Protein AF-0000000078824770 (afdb_homodimer)

Nearest PDB structures (foldseek):
  1ylm-assembly1_B  TM=9.081E-01  e=4.439E-07  Bacillus subtilis subsp. subtilis str. 168
  7bxo-assembly1_F  TM=9.122E-01  e=6.008E-07  Shewanella oneidensis MR-1
  7bxo-assembly1_C  TM=9.258E-01  e=2.347E-06  Shewanella oneidensis MR-1
  7ae8-assembly2_D  TM=9.084E-01  e=8.286E-06  Aphanizomenon flos-aquae 2012/KM1/D3
  7ae2-assembly1_A-2  TM=9.159E-01  e=1.241E-05  Aphanizomenon flos-aquae 2012/KM1/D3

Foldseek 3Di:
DLPLVVLVVLLVVLVVLLVVLLVLLVDDPVRCVPDCVSLVSLLVSLLSNLVSLQVSLQSVCVVVVWDHAPDSLSSLVRCVVVVLDPPVLSVLSSVSRVVSCCSVPVVVPDDSVVSSVCSVPVSVSSVVSSVSSNVVD/DLPLVVLVVLLVVLVVLLVVLLVLLVDDPVRCVPDCVSLVSLLVSLLSNLVSLQVSLQSVCVVVVWDHAPDSLSSLVRCVVVVLDPPVLSVLSSVSRVVSCCSVPVVVPDDSVVSSVCSVPVSVSSVVSSVSSNVVD

InterPro domains:
  IPR008201 Ribonuclease HepT-like [PF01934] (15-131)
  IPR037038 tRNA nuclease HepT-like superfamily [G3DSA:1.20.120.580] (1-137)
  IPR052379 Type VII TA system RNase [PTHR33397] (1-135)

Radius of gyration: 19.93 Å; Cα contacts (8 Å, |Δi|>4): 293; chains: 2; bounding box: 42×58×42 Å

Structure (mmCIF, N/CA/C/O backbone):
data_AF-0000000078824770-model_v1
#
loop_
_entity.id
_entity.type
_entity.pdbx_description
1 polymer 'DUF86 domain-containing protein'
#
loop_
_atom_site.group_PDB
_atom_site.id
_atom_site.type_symbol
_atom_site.label_atom_id
_atom_site.label_alt_id
_atom_site.label_comp_id
_atom_site.label_asym_id
_atom_site.label_entity_id
_atom_site.label_seq_id
_atom_site.pdbx_PDB_ins_code
_atom_site.Cartn_x
_atom_site.Cartn_y
_atom_site.Cartn_z
_atom_site.occupancy
_atom_site.B_iso_or_equiv
_atom_site.auth_seq_id
_atom_site.auth_comp_id
_atom_site.auth_asym_id
_atom_site.auth_atom_id
_atom_site.pdbx_PDB_model_num
ATOM 1 N N . MET A 1 1 ? 8.727 30.078 -3.117 1 52.06 1 MET A N 1
ATOM 2 C CA . MET A 1 1 ? 7.305 30.25 -2.848 1 52.06 1 MET A CA 1
ATOM 3 C C . MET A 1 1 ? 6.602 28.906 -2.773 1 52.06 1 MET A C 1
ATOM 5 O O . MET A 1 1 ? 6.809 28.047 -3.633 1 52.06 1 MET A O 1
ATOM 9 N N . VAL A 1 2 ? 6.191 28.531 -1.508 1 63.19 2 VAL A N 1
ATOM 10 C CA . VAL A 1 2 ? 5.477 27.266 -1.356 1 63.19 2 VAL A CA 1
ATOM 11 C C . VAL A 1 2 ? 4.332 27.188 -2.365 1 63.19 2 VAL A C 1
ATOM 13 O O . VAL A 1 2 ? 3.49 28.094 -2.422 1 63.19 2 VAL A O 1
ATOM 16 N N . LYS A 1 3 ? 4.52 26.312 -3.447 1 74.38 3 LYS A N 1
ATOM 17 C CA . LYS A 1 3 ? 3.4 26.125 -4.371 1 74.38 3 LYS A CA 1
ATOM 18 C C . LYS A 1 3 ? 2.141 25.688 -3.627 1 74.38 3 LYS A C 1
ATOM 20 O O . LYS A 1 3 ? 1.86 24.484 -3.518 1 74.38 3 LYS A O 1
ATOM 25 N N . ARG A 1 4 ? 1.466 26.703 -3.049 1 83.31 4 ARG A N 1
ATOM 26 C CA . ARG A 1 4 ? 0.301 26.562 -2.182 1 83.31 4 ARG A CA 1
ATOM 27 C C . ARG A 1 4 ? -0.762 25.688 -2.824 1 83.31 4 ARG A C 1
ATOM 29 O O . ARG A 1 4 ? -1.411 24.891 -2.141 1 83.31 4 ARG A O 1
ATOM 36 N N . GLU A 1 5 ? -0.697 25.75 -4.121 1 86.56 5 GLU A N 1
ATOM 37 C CA . GLU A 1 5 ? -1.73 25 -4.832 1 86.56 5 GLU A CA 1
ATOM 38 C C . GLU A 1 5 ? -1.497 23.5 -4.727 1 86.56 5 GLU A C 1
ATOM 40 O O . GLU A 1 5 ? -2.449 22.719 -4.59 1 86.56 5 GLU A O 1
ATOM 45 N N . ILE A 1 6 ? -0.251 23.141 -4.738 1 86.06 6 ILE A N 1
ATOM 46 C CA . ILE A 1 6 ? 0.088 21.719 -4.652 1 86.06 6 ILE A CA 1
ATOM 47 C C . ILE A 1 6 ? -0.225 21.203 -3.252 1 86.06 6 ILE A C 1
ATOM 49 O O . ILE A 1 6 ? -0.832 20.141 -3.1 1 86.06 6 ILE A O 1
ATOM 53 N N . VAL A 1 7 ? 0.102 21.969 -2.281 1 91 7 VAL A N 1
ATOM 54 C CA . VAL A 1 7 ? -0.126 21.56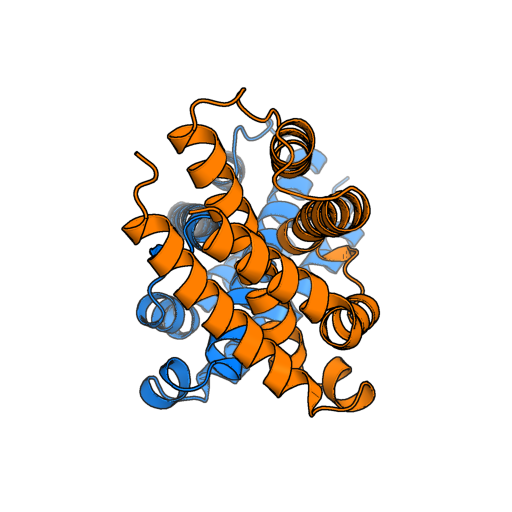2 -0.897 1 91 7 VAL A CA 1
ATOM 55 C C . VAL A 1 7 ? -1.626 21.469 -0.625 1 91 7 VAL A C 1
ATOM 57 O O . VAL A 1 7 ? -2.096 20.516 -0.015 1 91 7 VAL A O 1
ATOM 60 N N . ILE A 1 8 ? -2.342 22.391 -1.171 1 91.12 8 ILE A N 1
ATOM 61 C CA . ILE A 1 8 ? -3.781 22.438 -0.939 1 91.12 8 ILE A CA 1
ATOM 62 C C . ILE A 1 8 ? -4.449 21.25 -1.622 1 91.12 8 ILE A C 1
ATOM 64 O O . ILE A 1 8 ? -5.355 20.625 -1.058 1 91.12 8 ILE A O 1
ATOM 68 N N . SER A 1 9 ? -3.986 20.969 -2.773 1 92.44 9 SER A N 1
ATOM 69 C CA . SER A 1 9 ? -4.543 19.812 -3.482 1 92.44 9 SER A CA 1
ATOM 70 C C . SER A 1 9 ? -4.305 18.5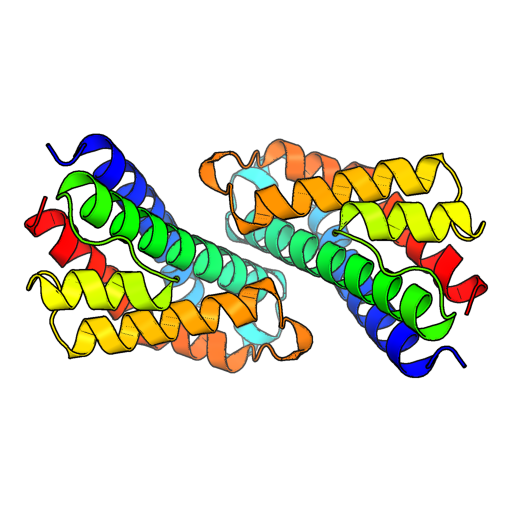31 -2.709 1 92.44 9 SER A C 1
ATOM 72 O O . SER A 1 9 ? -5.203 17.688 -2.6 1 92.44 9 SER A O 1
ATOM 74 N N . ARG A 1 10 ? -3.135 18.422 -2.158 1 93.81 10 ARG A N 1
ATOM 75 C CA . ARG A 1 10 ? -2.809 17.219 -1.382 1 93.81 10 ARG A CA 1
ATOM 76 C C . ARG A 1 10 ? -3.602 17.188 -0.08 1 93.81 10 ARG A C 1
ATOM 78 O O . ARG A 1 10 ? -4.039 16.125 0.354 1 93.81 10 ARG A O 1
ATOM 85 N N . VAL A 1 11 ? -3.781 18.328 0.451 1 95.12 11 VAL A N 1
ATOM 86 C CA . VAL A 1 11 ? -4.555 18.422 1.685 1 95.12 11 VAL A CA 1
ATOM 87 C C . VAL A 1 11 ? -6.004 18.016 1.419 1 95.12 11 VAL A C 1
ATOM 89 O O . VAL A 1 11 ? -6.617 17.312 2.225 1 95.12 11 VAL A O 1
ATOM 92 N N . ASN A 1 12 ? -6.504 18.469 0.322 1 94.81 12 ASN A N 1
ATOM 93 C CA . ASN A 1 12 ? -7.867 18.094 -0.033 1 94.81 12 ASN A CA 1
ATOM 94 C C . ASN A 1 12 ? -8.008 16.578 -0.213 1 94.81 12 ASN A C 1
ATOM 96 O O . ASN A 1 12 ? -8.977 15.977 0.254 1 94.81 12 ASN A O 1
ATOM 100 N N . GLN A 1 13 ? -7.039 16.016 -0.864 1 95 13 GLN A N 1
ATOM 101 C CA . GLN A 1 13 ? -7.035 14.57 -1.038 1 95 13 GLN A CA 1
ATOM 102 C C . GLN A 1 13 ? -6.93 13.859 0.306 1 95 13 GLN A C 1
ATOM 104 O O . GLN A 1 13 ? -7.648 12.891 0.559 1 95 13 GLN A O 1
ATOM 109 N N . LEU A 1 14 ? -6.07 14.344 1.126 1 96.56 14 LEU A N 1
ATOM 110 C CA . LEU A 1 14 ? -5.895 13.781 2.461 1 96.56 14 LEU A CA 1
ATOM 111 C C . LEU A 1 14 ? -7.195 13.836 3.25 1 96.56 14 LEU A C 1
ATOM 113 O O . LEU A 1 14 ? -7.578 12.859 3.896 1 96.56 14 LEU A O 1
ATOM 117 N N . ASN A 1 15 ? -7.879 14.945 3.141 1 96.44 15 ASN A N 1
ATOM 118 C CA . ASN A 1 15 ? -9.141 15.102 3.852 1 96.44 15 ASN A CA 1
ATOM 119 C C . ASN A 1 15 ? -10.188 14.102 3.361 1 96.44 15 ASN A C 1
ATOM 121 O O . ASN A 1 15 ? -10.984 13.594 4.148 1 96.44 15 ASN A O 1
ATOM 125 N N . GLU A 1 16 ? -10.141 13.859 2.135 1 95.88 16 GLU A N 1
ATOM 126 C CA . GLU A 1 16 ? -11.047 12.852 1.594 1 95.88 16 GLU A CA 1
ATOM 127 C C . GLU A 1 16 ? -10.758 11.477 2.188 1 95.88 16 GLU A C 1
ATOM 129 O O . GLU A 1 16 ? -11.68 10.766 2.588 1 95.88 16 GLU A O 1
ATOM 134 N N . TYR A 1 17 ? -9.523 11.125 2.26 1 96.94 17 TYR A N 1
ATOM 135 C CA . TYR A 1 17 ? -9.141 9.836 2.82 1 96.94 17 TYR A CA 1
ATOM 136 C C . TYR A 1 17 ? -9.523 9.742 4.293 1 96.94 17 TYR A C 1
ATOM 138 O O . TYR A 1 17 ? -10.062 8.727 4.738 1 96.94 17 TYR A O 1
ATOM 146 N N . VAL A 1 18 ? -9.25 10.789 4.98 1 97.56 18 VAL A N 1
ATOM 147 C CA . VAL A 1 18 ? -9.555 10.812 6.41 1 97.56 18 VAL A CA 1
ATOM 148 C C . VAL A 1 18 ? -11.062 10.711 6.625 1 97.56 18 VAL A C 1
ATOM 150 O O . VAL A 1 18 ? -11.516 10.039 7.551 1 97.56 18 VAL A O 1
ATOM 153 N N . ASN A 1 19 ? -11.812 11.375 5.777 1 97.25 19 ASN A N 1
ATOM 154 C CA . ASN A 1 19 ? -13.266 11.297 5.887 1 97.25 19 ASN A CA 1
ATOM 155 C C . ASN A 1 19 ? -13.773 9.875 5.66 1 97.25 19 ASN A C 1
ATOM 157 O O . ASN A 1 19 ? -14.688 9.422 6.348 1 97.25 19 ASN A O 1
ATOM 161 N N . ILE A 1 20 ? -13.195 9.227 4.734 1 97.44 20 ILE A N 1
ATOM 162 C CA . ILE A 1 20 ? -13.555 7.828 4.496 1 97.44 20 ILE A CA 1
ATOM 163 C C . ILE A 1 20 ? -13.219 6.992 5.73 1 97.44 20 ILE A C 1
ATOM 165 O O . ILE A 1 20 ? -14.031 6.18 6.172 1 97.44 20 ILE A O 1
ATOM 169 N N . LEU A 1 21 ? -12.07 7.211 6.305 1 98.06 21 LEU A N 1
ATOM 170 C CA . LEU A 1 21 ? -11.656 6.477 7.492 1 98.06 21 LEU A CA 1
ATOM 171 C C . LEU A 1 21 ? -12.602 6.742 8.656 1 98.06 21 LEU A C 1
ATOM 173 O O . LEU A 1 21 ? -12.906 5.84 9.438 1 98.06 21 LEU A O 1
ATOM 177 N N . LYS A 1 22 ? -13.055 7.961 8.734 1 97.25 22 LYS A N 1
ATOM 178 C CA . LYS A 1 22 ? -14.008 8.312 9.781 1 97.25 22 LYS A CA 1
ATOM 179 C C . LYS A 1 22 ? -15.312 7.539 9.625 1 97.25 22 LYS A C 1
ATOM 181 O O . LYS A 1 22 ? -15.938 7.16 10.609 1 97.25 22 LYS A O 1
ATOM 186 N N . THR A 1 23 ? -15.688 7.316 8.398 1 96.19 23 THR A N 1
ATOM 187 C CA . THR A 1 23 ? -16.906 6.559 8.164 1 96.19 23 THR A CA 1
ATOM 188 C C . THR A 1 23 ? -16.734 5.105 8.594 1 96.19 23 THR A C 1
ATOM 190 O O . THR A 1 23 ? -17.703 4.453 8.992 1 96.19 23 THR A O 1
ATOM 193 N N . ILE A 1 24 ? -15.547 4.645 8.57 1 96.06 24 ILE A N 1
ATOM 194 C CA . ILE A 1 24 ? -15.266 3.266 8.945 1 96.06 24 ILE A CA 1
ATOM 195 C C . ILE A 1 24 ? -15.383 3.107 10.461 1 96.06 24 ILE A C 1
ATOM 197 O O . ILE A 1 24 ? -15.641 2.008 10.953 1 96.06 24 ILE A O 1
ATOM 201 N N . LYS A 1 25 ? -15.297 4.199 11.148 1 94.38 25 LYS A N 1
ATOM 202 C CA . LYS A 1 25 ? -15.406 4.191 12.609 1 94.38 25 LYS A CA 1
ATOM 203 C C . LYS A 1 25 ? -16.797 3.729 13.047 1 94.38 25 LYS A C 1
ATOM 205 O O . LYS A 1 25 ? -16.984 3.361 14.211 1 94.38 25 LYS A O 1
ATOM 210 N N . LYS A 1 26 ? -17.75 3.842 12.188 1 95.31 26 LYS A N 1
ATOM 211 C CA . LYS A 1 26 ? -19.109 3.463 12.523 1 95.31 26 LYS A CA 1
ATOM 212 C C . LYS A 1 26 ? -19.219 1.961 12.766 1 95.31 26 LYS A C 1
ATOM 214 O O . LYS A 1 26 ? -20.188 1.497 13.375 1 95.31 26 LYS A O 1
ATOM 219 N N . TYR A 1 27 ? -18.297 1.221 12.242 1 96.62 27 TYR A N 1
ATOM 220 C CA . TYR A 1 27 ? -18.312 -0.226 12.438 1 96.62 27 TYR A CA 1
ATOM 221 C C . TYR A 1 27 ? -17.656 -0.616 13.75 1 96.62 27 TYR A C 1
ATOM 223 O O . TYR A 1 27 ? -16.609 -0.064 14.109 1 96.62 27 TYR A O 1
ATOM 231 N N . ASP A 1 28 ? -18.266 -1.541 14.438 1 96.56 28 ASP A N 1
ATOM 232 C CA . ASP A 1 28 ? -17.641 -2.025 15.656 1 96.56 28 ASP A CA 1
ATOM 233 C C . ASP A 1 28 ? -16.453 -2.939 15.344 1 96.56 28 ASP A C 1
ATOM 235 O O . ASP A 1 28 ? -16.281 -3.35 14.195 1 96.56 28 ASP A O 1
ATOM 239 N N . LYS A 1 29 ? -15.672 -3.154 16.375 1 96 29 LYS A N 1
ATOM 240 C CA . LYS A 1 29 ? -14.414 -3.883 16.203 1 96 29 LYS A CA 1
ATOM 241 C C . LYS A 1 29 ? -14.656 -5.258 15.594 1 96 29 LYS A C 1
ATOM 243 O O . LYS A 1 29 ? -13.922 -5.691 14.703 1 96 29 LYS A O 1
ATOM 248 N N . GLU A 1 30 ? -15.641 -5.934 16.016 1 97 30 GLU A N 1
ATOM 249 C CA . GLU A 1 30 ? -15.938 -7.277 15.523 1 97 30 GLU A CA 1
ATOM 250 C C . GLU A 1 30 ? -16.281 -7.258 14.039 1 97 30 GLU A C 1
ATOM 252 O O . GLU A 1 30 ? -15.758 -8.062 13.266 1 97 30 GLU A O 1
ATOM 257 N N . THR A 1 31 ? -17.125 -6.332 13.648 1 97.38 31 THR A N 1
ATOM 258 C CA . THR A 1 31 ? -17.516 -6.184 12.242 1 97.38 31 THR A CA 1
ATOM 259 C C . THR A 1 31 ? -16.297 -5.797 11.398 1 97.38 31 THR A C 1
ATOM 261 O O . THR A 1 31 ? -16.109 -6.336 10.305 1 97.38 31 THR A O 1
ATOM 264 N N . TYR A 1 32 ? -15.555 -4.957 11.953 1 97.44 32 TYR A N 1
ATOM 265 C CA . TYR A 1 32 ? -14.359 -4.477 11.258 1 97.44 32 TYR A CA 1
ATOM 266 C C . TYR A 1 32 ? -13.414 -5.629 10.945 1 97.44 32 TYR A C 1
ATOM 268 O O . TYR A 1 32 ? -12.969 -5.785 9.805 1 97.44 32 TYR A O 1
ATOM 276 N N . ILE A 1 33 ? -13.219 -6.473 11.852 1 95.44 33 ILE A N 1
ATOM 277 C CA . ILE A 1 33 ? -12.219 -7.52 11.719 1 95.44 33 ILE A CA 1
ATOM 278 C C . ILE A 1 33 ? -12.75 -8.633 10.82 1 95.44 33 ILE A C 1
ATOM 280 O O . ILE A 1 33 ? -11.977 -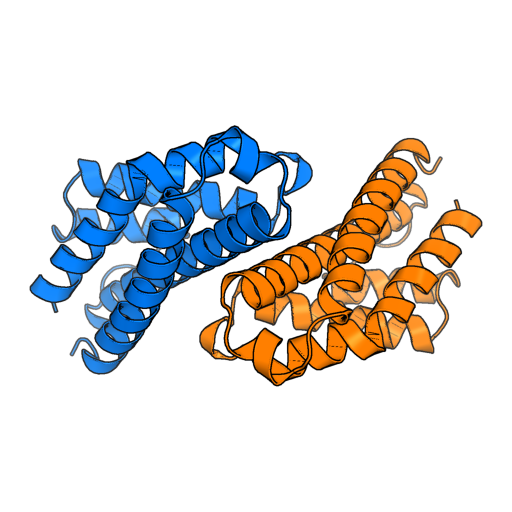9.312 10.133 1 95.44 33 ILE A O 1
ATOM 284 N N . LYS A 1 34 ? -14.023 -8.781 10.703 1 96.12 34 LYS A N 1
ATOM 285 C CA . LYS A 1 34 ? -14.625 -9.922 10.016 1 96.12 34 LYS A CA 1
ATOM 286 C C . LYS A 1 34 ? -14.906 -9.602 8.547 1 96.12 34 LYS A C 1
ATOM 288 O O . LYS A 1 34 ? -15.133 -10.5 7.742 1 96.12 34 LYS A O 1
ATOM 293 N N . ASP A 1 35 ? -14.93 -8.375 8.242 1 97.19 35 ASP A N 1
ATOM 294 C CA . ASP A 1 35 ? -15.305 -7.992 6.879 1 97.19 35 ASP A CA 1
ATOM 295 C C . ASP A 1 35 ? -14.094 -7.465 6.109 1 97.19 35 ASP A C 1
ATOM 297 O O . ASP A 1 35 ? -13.664 -6.328 6.324 1 97.19 35 ASP A O 1
ATOM 301 N N . PRO A 1 36 ? -13.664 -8.172 5.172 1 97.12 36 PRO A N 1
ATOM 302 C CA . PRO A 1 36 ? -12.453 -7.789 4.438 1 97.12 36 PRO A CA 1
ATOM 303 C C . PRO A 1 36 ? -12.633 -6.5 3.637 1 97.12 36 PRO A C 1
ATOM 305 O O . PRO A 1 36 ? -11.664 -5.785 3.387 1 97.12 36 PRO A O 1
ATOM 308 N N . LEU A 1 37 ? -13.852 -6.215 3.271 1 97.38 37 LEU A N 1
ATOM 309 C CA . LEU A 1 37 ? -14.078 -4.961 2.559 1 97.38 37 LEU A CA 1
ATOM 310 C C . LEU A 1 37 ? -13.812 -3.766 3.465 1 97.38 37 LEU A C 1
ATOM 312 O O . LEU A 1 37 ? -13.203 -2.779 3.037 1 97.38 37 LEU A O 1
ATOM 316 N N . ILE A 1 38 ? -14.172 -3.951 4.688 1 97.69 38 ILE A N 1
ATOM 317 C CA . ILE A 1 38 ? -14.039 -2.852 5.637 1 97.69 38 ILE A CA 1
ATOM 318 C C . ILE A 1 38 ? -12.578 -2.695 6.051 1 97.69 38 ILE A C 1
ATOM 320 O O . ILE A 1 38 ? -12.008 -1.612 5.918 1 97.69 38 ILE A O 1
ATOM 324 N N . TYR A 1 39 ? -11.938 -3.775 6.5 1 97.75 39 TYR A N 1
ATOM 325 C CA . TYR A 1 39 ? -10.57 -3.607 6.992 1 97.75 39 TYR A CA 1
ATOM 326 C C . TYR A 1 39 ? -9.594 -3.4 5.84 1 97.75 39 TYR A C 1
ATOM 328 O O . TYR A 1 39 ? -8.578 -2.717 5.992 1 97.75 39 TYR A O 1
ATOM 336 N N . GLY A 1 40 ? -9.953 -3.959 4.66 1 97.62 40 GLY A N 1
ATOM 337 C CA . GLY A 1 40 ? -9.141 -3.674 3.49 1 97.62 40 GLY A CA 1
ATOM 338 C C . GLY A 1 40 ? -9.141 -2.207 3.104 1 97.62 40 GLY A C 1
ATOM 339 O O . GLY A 1 40 ? -8.078 -1.618 2.885 1 97.62 40 GLY A O 1
ATOM 340 N N . ALA A 1 41 ? -10.336 -1.682 3.076 1 98 41 ALA A N 1
ATOM 341 C CA . ALA A 1 41 ? -10.461 -0.26 2.766 1 98 41 ALA A CA 1
ATOM 342 C C . ALA A 1 41 ? -9.758 0.595 3.814 1 98 41 ALA A C 1
ATOM 344 O O . ALA A 1 41 ? -9.07 1.563 3.479 1 98 41 ALA A O 1
ATOM 345 N N . ALA A 1 42 ? -9.891 0.242 5.031 1 97.88 42 ALA A N 1
ATOM 346 C CA . ALA A 1 42 ? -9.266 0.98 6.129 1 97.88 42 ALA A CA 1
ATOM 347 C C . ALA A 1 42 ? -7.746 1.016 5.973 1 97.88 42 ALA A C 1
ATOM 349 O O . ALA A 1 42 ? -7.129 2.078 6.078 1 97.88 42 ALA A O 1
ATOM 350 N N . GLU A 1 43 ? -7.191 -0.117 5.742 1 97.44 43 GLU A N 1
ATOM 351 C CA . GLU A 1 43 ? -5.746 -0.215 5.566 1 97.44 43 GLU A CA 1
ATOM 352 C C . GLU A 1 43 ? -5.281 0.585 4.352 1 97.44 43 GLU A C 1
ATOM 354 O O . GLU A 1 43 ? -4.254 1.268 4.406 1 97.44 43 GLU A O 1
ATOM 359 N N . ARG A 1 44 ? -6 0.54 3.34 1 97.25 44 ARG A N 1
ATOM 360 C CA . ARG A 1 44 ? -5.672 1.249 2.107 1 97.25 44 ARG A CA 1
ATOM 361 C C . ARG A 1 44 ? -5.68 2.758 2.326 1 97.25 44 ARG A C 1
ATOM 363 O O . ARG A 1 44 ? -4.707 3.44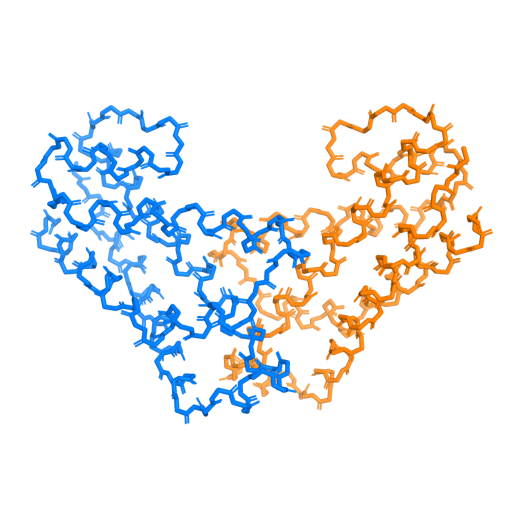3 2.002 1 97.25 44 ARG A O 1
ATOM 370 N N . PHE A 1 45 ? -6.727 3.217 2.879 1 97.44 45 PHE A N 1
ATOM 371 C CA . PHE A 1 45 ? -6.859 4.664 2.998 1 97.44 45 PHE A CA 1
ATOM 372 C C . PHE A 1 45 ? -5.938 5.203 4.086 1 97.44 45 PHE A C 1
ATOM 374 O O . PHE A 1 45 ? -5.5 6.355 4.02 1 97.44 45 PHE A O 1
ATOM 381 N N . LEU A 1 46 ? -5.688 4.363 5.086 1 97.12 46 LEU A N 1
ATOM 382 C CA . LEU A 1 46 ? -4.656 4.762 6.039 1 97.12 46 LEU A CA 1
ATOM 383 C C . LEU A 1 46 ? -3.301 4.895 5.352 1 97.12 46 LEU A C 1
ATOM 385 O O . LEU A 1 46 ? -2.588 5.879 5.555 1 97.12 46 LEU A O 1
ATOM 389 N N . HIS A 1 47 ? -2.994 3.928 4.543 1 97.06 47 HIS A N 1
ATOM 390 C CA . HIS A 1 47 ? -1.773 3.973 3.746 1 97.06 47 HIS A CA 1
ATOM 391 C C . HIS A 1 47 ? -1.714 5.242 2.902 1 97.06 47 HIS A C 1
ATOM 393 O O . HIS A 1 47 ? -0.729 5.98 2.953 1 97.06 47 HIS A O 1
ATOM 399 N N . LEU A 1 48 ? -2.732 5.539 2.195 1 96.94 48 LEU A N 1
ATOM 400 C CA . LEU A 1 48 ? -2.781 6.691 1.305 1 96.94 48 LEU A CA 1
ATOM 401 C C . LEU A 1 48 ? -2.703 7.992 2.098 1 96.94 48 LEU A C 1
ATOM 403 O O . LEU A 1 48 ? -2.066 8.953 1.658 1 96.94 48 LEU A O 1
ATOM 407 N N . SER A 1 49 ? -3.352 8.016 3.227 1 97.12 49 SER A N 1
ATOM 408 C CA . SER A 1 49 ? -3.291 9.195 4.082 1 97.12 49 SER A CA 1
ATOM 409 C C . SER A 1 49 ? -1.857 9.5 4.5 1 97.12 49 SER A C 1
ATOM 411 O O . SER A 1 49 ? -1.412 10.648 4.418 1 97.12 49 SER A O 1
ATOM 413 N N . ILE A 1 50 ? -1.199 8.461 4.91 1 96.88 50 ILE A N 1
ATOM 414 C CA . ILE A 1 50 ? 0.174 8.648 5.367 1 96.88 50 ILE A CA 1
ATOM 415 C C . ILE A 1 50 ? 1.049 9.086 4.195 1 96.88 50 ILE A C 1
ATOM 417 O O . ILE A 1 50 ? 1.892 9.977 4.34 1 96.88 50 ILE A O 1
ATOM 421 N N . GLU A 1 51 ? 0.862 8.508 3.047 1 96.06 51 GLU A N 1
ATOM 422 C CA . GLU A 1 51 ? 1.59 8.93 1.853 1 96.06 51 GLU A CA 1
ATOM 423 C C . GLU A 1 51 ? 1.381 10.414 1.572 1 96.06 51 GLU A C 1
ATOM 425 O O . GLU A 1 51 ? 2.332 11.133 1.258 1 96.06 51 GLU A O 1
ATOM 430 N N . CYS A 1 52 ? 0.186 10.828 1.705 1 96 52 CYS A N 1
ATOM 431 C CA . CYS A 1 52 ? -0.138 12.234 1.475 1 96 52 CYS A CA 1
ATOM 432 C C . CYS A 1 52 ? 0.594 13.133 2.465 1 96 52 CYS A C 1
ATOM 434 O O . CYS A 1 52 ? 1.14 14.172 2.082 1 96 52 CYS A O 1
ATOM 436 N N . ILE A 1 53 ? 0.592 12.703 3.68 1 97.06 53 ILE A N 1
ATOM 437 C CA . ILE A 1 53 ? 1.26 13.461 4.734 1 97.06 53 ILE A CA 1
ATOM 438 C C . ILE A 1 53 ? 2.746 13.594 4.41 1 97.06 53 ILE A C 1
ATOM 440 O O . ILE A 1 53 ? 3.318 14.68 4.527 1 97.06 53 ILE A O 1
ATOM 444 N N . LEU A 1 54 ? 3.312 12.523 4.039 1 96.62 54 LEU A N 1
ATOM 445 C CA . LEU A 1 54 ? 4.727 12.523 3.684 1 96.62 54 LEU A CA 1
ATOM 446 C C . LEU A 1 54 ? 4.988 13.438 2.492 1 96.62 54 LEU A C 1
ATOM 448 O O . LEU A 1 54 ? 5.941 14.219 2.502 1 96.62 54 LEU A O 1
ATOM 452 N N . ASP A 1 55 ? 4.141 13.406 1.511 1 95.38 55 ASP A N 1
ATOM 453 C CA . ASP A 1 55 ? 4.266 14.234 0.315 1 95.38 55 ASP A CA 1
ATOM 454 C C . ASP A 1 55 ? 4.152 15.719 0.661 1 95.38 55 ASP A C 1
ATOM 456 O O . ASP A 1 55 ? 4.926 16.531 0.161 1 95.38 55 ASP A O 1
ATOM 460 N N . ILE A 1 56 ? 3.199 15.992 1.482 1 96.19 56 ILE A N 1
ATOM 461 C CA . ILE A 1 56 ? 2.996 17.375 1.908 1 96.19 56 ILE A CA 1
ATOM 462 C C . ILE A 1 56 ? 4.238 17.875 2.645 1 96.19 56 ILE A C 1
ATOM 464 O O . ILE A 1 56 ? 4.746 18.953 2.35 1 96.19 56 ILE A O 1
ATOM 468 N N . GLY A 1 57 ? 4.676 17.047 3.613 1 96.56 57 GLY A N 1
ATOM 469 C CA . GLY A 1 57 ? 5.875 17.422 4.344 1 96.56 57 GLY A CA 1
ATOM 470 C C . GLY A 1 57 ? 7.074 17.656 3.443 1 96.56 57 GLY A C 1
ATOM 471 O O . GLY A 1 57 ? 7.781 18.656 3.596 1 96.56 57 GLY A O 1
ATOM 472 N N . ASN A 1 58 ? 7.258 16.797 2.5 1 95.81 58 ASN A N 1
ATOM 473 C CA . ASN A 1 58 ? 8.367 16.906 1.557 1 95.81 58 ASN A CA 1
ATOM 474 C C . ASN A 1 58 ? 8.242 18.172 0.712 1 95.81 58 ASN A C 1
ATOM 476 O O . ASN A 1 58 ? 9.242 18.844 0.448 1 95.81 58 ASN A O 1
ATOM 480 N N . HIS A 1 59 ? 7.109 18.406 0.271 1 95.19 59 HIS A N 1
ATOM 481 C CA . HIS A 1 59 ? 6.883 19.594 -0.548 1 95.19 59 HIS A CA 1
ATOM 482 C C . HIS A 1 59 ? 7.18 20.859 0.233 1 95.19 59 HIS A C 1
ATOM 484 O O . HIS A 1 59 ? 7.812 21.781 -0.29 1 95.19 59 HIS A O 1
ATOM 490 N N . VAL A 1 60 ? 6.695 20.953 1.462 1 95.12 60 VAL A N 1
ATOM 491 C CA . VAL A 1 60 ? 6.945 22.109 2.311 1 95.12 60 VAL A CA 1
ATOM 492 C C . VAL A 1 60 ? 8.445 22.297 2.508 1 95.12 60 VAL A C 1
ATOM 494 O O . VAL A 1 60 ? 8.977 23.406 2.348 1 95.12 60 VAL A O 1
ATOM 497 N N . ILE A 1 61 ? 9.141 21.203 2.809 1 96.38 61 ILE A N 1
ATOM 498 C CA . ILE A 1 61 ? 10.578 21.234 3.053 1 96.38 61 ILE A CA 1
ATOM 499 C C . ILE A 1 61 ? 11.305 21.75 1.812 1 96.38 61 ILE A C 1
ATOM 501 O O . ILE A 1 61 ? 12.156 22.641 1.909 1 96.38 61 ILE A O 1
ATOM 505 N N . SER A 1 62 ? 10.938 21.203 0.7 1 95.38 62 SER A N 1
ATOM 506 C CA . SER A 1 62 ? 11.555 21.594 -0.565 1 95.38 62 SER A CA 1
ATOM 507 C C . SER A 1 62 ? 11.273 23.062 -0.888 1 95.38 62 SER A C 1
ATOM 509 O O . SER A 1 62 ? 12.188 23.812 -1.225 1 95.38 62 SER A O 1
ATOM 511 N N . ASP A 1 63 ? 10.086 23.438 -0.736 1 93.06 63 ASP A N 1
ATOM 512 C CA . ASP A 1 63 ? 9.672 24.797 -1.076 1 93.06 63 ASP A CA 1
ATOM 513 C C . ASP A 1 63 ? 10.359 25.828 -0.185 1 93.06 63 ASP A C 1
ATOM 515 O O . ASP A 1 63 ? 10.656 26.938 -0.625 1 93.06 63 ASP A O 1
ATOM 519 N N . MET A 1 64 ? 10.633 25.484 1.05 1 93.5 64 MET A N 1
ATOM 520 C CA . MET A 1 64 ? 11.211 26.406 2.02 1 93.5 64 MET A CA 1
ATOM 521 C C . MET A 1 64 ? 12.734 26.359 1.975 1 93.5 64 MET A C 1
ATOM 523 O O . MET A 1 64 ? 13.406 27.172 2.611 1 93.5 64 MET A O 1
ATOM 527 N N . GLY A 1 65 ? 13.195 25.375 1.247 1 96.06 65 GLY A N 1
ATOM 528 C CA . GLY A 1 65 ? 14.633 25.25 1.106 1 96.06 65 GLY A CA 1
ATOM 529 C C . GLY A 1 65 ? 15.312 24.688 2.342 1 96.06 65 GLY A C 1
ATOM 530 O O . GLY A 1 65 ? 16.438 25.062 2.666 1 96.06 65 GLY A O 1
ATOM 531 N N . TYR A 1 66 ? 14.594 23.891 3.09 1 96.81 66 TYR A N 1
ATOM 532 C CA . TYR A 1 66 ? 15.188 23.25 4.258 1 96.81 66 TYR A CA 1
ATOM 533 C C . TYR A 1 66 ? 16.078 22.078 3.852 1 96.81 66 TYR A C 1
ATOM 535 O O . TYR A 1 66 ? 16.156 21.734 2.672 1 96.81 66 TYR A O 1
ATOM 543 N N . ARG A 1 67 ? 16.781 21.562 4.859 1 97.62 67 ARG A N 1
ATOM 544 C CA . ARG A 1 67 ? 17.641 20.422 4.547 1 97.62 67 ARG A CA 1
ATOM 545 C C . ARG A 1 67 ? 16.812 19.234 4.043 1 97.62 67 ARG A C 1
ATOM 547 O O . ARG A 1 67 ? 15.688 19.016 4.512 1 97.62 67 ARG A O 1
ATOM 554 N N . LYS A 1 68 ? 17.344 18.516 3.191 1 97.62 68 LYS A N 1
ATOM 555 C CA . LYS A 1 68 ? 16.672 17.359 2.619 1 97.62 68 LYS A CA 1
ATOM 556 C C . LYS A 1 68 ? 16.547 16.234 3.643 1 97.62 68 LYS A C 1
ATOM 558 O O . LYS A 1 68 ? 17.531 15.859 4.281 1 97.62 68 LYS A O 1
ATOM 563 N N . PRO A 1 69 ? 15.297 15.781 3.812 1 98.19 69 PRO A N 1
ATOM 564 C CA . PRO A 1 69 ? 15.156 14.656 4.738 1 98.19 69 PRO A CA 1
ATOM 565 C C . PRO A 1 69 ? 15.867 13.391 4.242 1 98.19 69 PRO A C 1
ATOM 567 O O . PRO A 1 69 ? 15.898 13.133 3.037 1 98.19 69 PRO A O 1
ATOM 570 N N . GLU A 1 70 ? 16.328 12.594 5.156 1 97.06 70 GLU A N 1
ATOM 571 C CA . GLU A 1 70 ? 17.047 11.375 4.824 1 97.06 70 GLU A CA 1
ATOM 572 C C . GLU A 1 70 ? 16.094 10.211 4.59 1 97.06 70 GLU A C 1
ATOM 574 O O . GLU A 1 70 ? 16.422 9.266 3.865 1 97.06 70 GLU A O 1
ATOM 579 N N . ASN A 1 71 ? 14.969 10.203 5.242 1 96.31 71 ASN A N 1
ATOM 580 C CA . ASN A 1 71 ? 13.914 9.195 5.137 1 96.31 71 ASN A CA 1
ATOM 581 C C . ASN A 1 71 ? 12.562 9.75 5.57 1 96.31 71 ASN A C 1
ATOM 583 O O . ASN A 1 71 ? 12.445 10.938 5.887 1 96.31 71 ASN A O 1
ATOM 587 N N . ASN A 1 72 ? 11.633 8.93 5.594 1 95.62 72 ASN A N 1
ATOM 588 C CA . ASN A 1 72 ? 10.266 9.359 5.867 1 95.62 72 ASN A CA 1
ATOM 589 C C . ASN A 1 72 ? 10.133 9.938 7.273 1 95.62 72 ASN A C 1
ATOM 591 O O . ASN A 1 72 ? 9.492 10.977 7.465 1 95.62 72 ASN A O 1
ATOM 595 N N . ARG A 1 73 ? 10.742 9.32 8.195 1 96.38 73 ARG A N 1
ATOM 596 C CA . ARG A 1 73 ? 10.695 9.828 9.57 1 96.38 73 ARG A CA 1
ATOM 597 C C . ARG A 1 73 ? 11.367 11.195 9.672 1 96.38 73 ARG A C 1
ATOM 599 O O . ARG A 1 73 ? 10.898 12.062 10.406 1 96.38 73 ARG A O 1
ATOM 606 N N . ASP A 1 74 ? 12.438 11.391 8.914 1 98 74 ASP A N 1
ATOM 607 C CA . ASP A 1 74 ? 13.234 12.609 8.961 1 98 74 ASP A CA 1
ATOM 608 C C . ASP A 1 74 ? 12.445 13.805 8.445 1 98 74 ASP A C 1
ATOM 610 O O . ASP A 1 74 ? 12.789 14.953 8.719 1 98 74 ASP A O 1
ATOM 614 N N . ILE A 1 75 ? 11.469 13.562 7.648 1 98.19 75 ILE A N 1
ATOM 615 C CA . ILE A 1 75 ? 10.602 14.633 7.164 1 98.19 75 ILE A CA 1
ATOM 616 C C . ILE A 1 75 ? 10.039 15.414 8.344 1 98.19 75 ILE A C 1
ATOM 618 O O . ILE A 1 75 ? 10.102 16.641 8.367 1 98.19 75 ILE A O 1
ATOM 622 N N . PHE A 1 76 ? 9.672 14.703 9.328 1 98.38 76 PHE A N 1
ATOM 623 C CA . PHE A 1 76 ? 9 15.336 10.453 1 98.38 76 PHE A CA 1
ATOM 624 C C . PHE A 1 76 ? 10.016 15.945 11.414 1 98.38 76 PHE A C 1
ATOM 626 O O . PHE A 1 76 ? 9.727 16.938 12.094 1 98.38 76 PHE A O 1
ATOM 633 N N . LEU A 1 77 ? 11.18 15.367 11.406 1 98.31 77 LEU A N 1
ATOM 634 C CA . LEU A 1 77 ? 12.258 15.984 12.164 1 98.31 77 LEU A CA 1
ATOM 635 C C . LEU A 1 77 ? 12.617 17.344 11.594 1 98.31 77 LEU A C 1
ATOM 637 O O . LEU A 1 77 ? 12.797 18.312 12.336 1 98.31 77 LEU A O 1
ATOM 641 N N . VAL A 1 78 ? 12.75 17.438 10.289 1 98.44 78 VAL A N 1
ATOM 642 C CA . VAL A 1 78 ? 13.086 18.688 9.625 1 98.44 78 VAL A CA 1
ATOM 643 C C . VAL A 1 78 ? 12.008 19.719 9.906 1 98.44 78 VAL A C 1
ATOM 645 O O . VAL A 1 78 ? 12.312 20.875 10.211 1 98.44 78 VAL A O 1
ATOM 648 N N . LEU A 1 79 ? 10.773 19.328 9.844 1 98.12 79 LEU A N 1
ATOM 649 C CA . LEU A 1 79 ? 9.68 20.25 10.117 1 98.12 79 LEU A CA 1
ATOM 650 C C . LEU A 1 79 ? 9.711 20.719 11.562 1 98.12 79 LEU A C 1
ATOM 652 O O . LEU A 1 79 ? 9.422 21.891 11.852 1 98.12 79 LEU A O 1
ATOM 656 N N . TYR A 1 80 ? 10.055 19.797 12.43 1 98.25 80 TYR A N 1
ATOM 657 C CA . TYR A 1 80 ? 10.188 20.141 13.844 1 98.25 80 TYR A CA 1
ATOM 658 C C . TYR A 1 80 ? 11.359 21.094 14.055 1 98.25 80 TYR A C 1
ATOM 660 O O . TYR A 1 80 ? 11.234 22.078 14.773 1 98.25 80 TYR A O 1
ATOM 668 N N . GLU A 1 81 ? 12.469 20.812 13.453 1 98.12 81 GLU A N 1
ATOM 669 C CA . GLU A 1 81 ? 13.664 21.641 13.539 1 98.12 81 GLU A CA 1
ATOM 670 C C . GLU A 1 81 ? 13.375 23.078 13.125 1 98.12 81 GLU A C 1
ATOM 672 O O . GLU A 1 81 ? 14.047 24 13.586 1 98.12 81 GLU A O 1
ATOM 677 N N . ASN A 1 82 ? 12.43 23.297 12.289 1 97.5 82 ASN A N 1
ATOM 678 C CA . ASN A 1 82 ? 12.125 24.625 11.758 1 97.5 82 ASN A CA 1
ATOM 679 C C . ASN A 1 82 ? 10.867 25.203 12.391 1 97.5 82 ASN A C 1
ATOM 681 O O . ASN A 1 82 ? 10.242 26.109 11.828 1 97.5 82 ASN A O 1
ATOM 685 N N . ASN A 1 83 ? 10.422 24.609 13.422 1 96.75 83 ASN A N 1
ATOM 686 C CA . ASN A 1 83 ? 9.375 25.109 14.305 1 96.75 83 ASN A CA 1
ATOM 687 C C . ASN A 1 83 ? 8.008 25.062 13.641 1 96.75 83 ASN A C 1
ATOM 689 O O . ASN A 1 83 ? 7.141 25.891 13.93 1 96.75 83 ASN A O 1
ATOM 693 N N . ILE A 1 84 ? 7.863 24.188 12.719 1 96.62 84 ILE A N 1
ATOM 694 C CA . ILE A 1 84 ? 6.566 24.016 12.07 1 96.62 84 ILE A CA 1
ATOM 695 C C . ILE A 1 84 ? 5.719 23.031 12.883 1 96.62 84 ILE A C 1
ATOM 697 O O . ILE A 1 84 ? 4.516 23.234 13.055 1 96.62 84 ILE A O 1
ATOM 701 N N . LEU A 1 85 ? 6.34 21.969 13.336 1 97.44 85 LEU A N 1
ATOM 702 C CA . LEU A 1 85 ? 5.672 21 14.188 1 97.44 85 LEU A CA 1
ATOM 703 C C . LEU A 1 85 ? 6.16 21.094 15.625 1 97.44 85 LEU A C 1
ATOM 705 O O . LEU A 1 85 ? 7.328 21.406 15.867 1 97.44 85 LEU A O 1
ATOM 709 N N . ASP A 1 86 ? 5.258 20.828 16.531 1 96.12 86 ASP A N 1
ATOM 710 C CA . ASP A 1 86 ? 5.742 20.672 17.891 1 96.12 86 ASP A CA 1
ATOM 711 C C . ASP A 1 86 ? 6.23 19.25 18.141 1 96.12 86 ASP A C 1
ATOM 713 O O . ASP A 1 86 ? 6.148 18.391 17.25 1 96.12 86 ASP A O 1
ATOM 717 N N . GLU A 1 87 ? 6.762 18.984 19.312 1 97.31 87 GLU A N 1
ATOM 718 C CA . GLU A 1 87 ? 7.426 17.703 19.594 1 97.31 87 GLU A CA 1
ATOM 719 C C . GLU A 1 87 ? 6.43 16.562 19.609 1 97.31 87 GLU A C 1
ATOM 721 O O . GLU A 1 87 ? 6.711 15.477 19.078 1 97.31 87 GLU A O 1
ATOM 726 N N . LYS A 1 88 ? 5.312 16.797 20.125 1 96.94 88 LY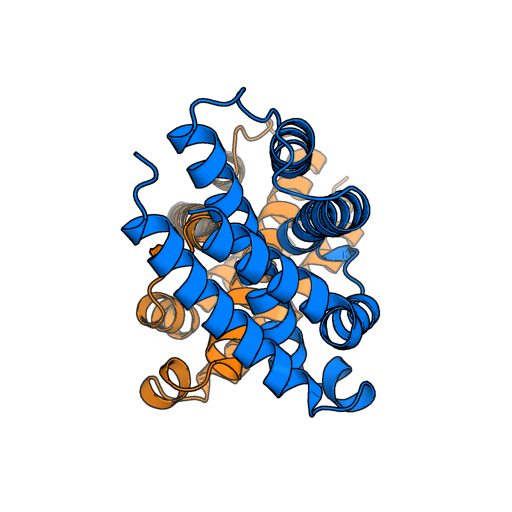S A N 1
ATOM 727 C CA . LYS A 1 88 ? 4.309 15.742 20.25 1 96.94 88 LYS A CA 1
ATOM 728 C C . LYS A 1 88 ? 3.824 15.273 18.891 1 96.94 88 LYS A C 1
ATOM 730 O O . LYS A 1 88 ? 3.801 14.07 18.609 1 96.94 88 LYS A O 1
ATOM 735 N N . ILE A 1 89 ? 3.5 16.203 18.031 1 96.56 89 ILE A N 1
ATOM 736 C CA . ILE A 1 89 ? 3 15.875 16.703 1 96.56 89 ILE A CA 1
ATOM 737 C C . ILE A 1 89 ? 4.109 15.211 15.883 1 96.56 89 ILE A C 1
ATOM 739 O O . ILE A 1 89 ? 3.857 14.258 15.141 1 96.56 89 ILE A O 1
ATOM 743 N N . LYS A 1 90 ? 5.289 15.719 16.047 1 97.62 90 LYS A N 1
ATOM 744 C CA . LYS A 1 90 ? 6.438 15.133 15.367 1 97.62 90 LYS A CA 1
ATOM 745 C C . LYS A 1 90 ? 6.582 13.656 15.719 1 97.62 90 LYS A C 1
ATOM 747 O O . LYS A 1 90 ? 6.734 12.812 14.828 1 97.62 90 LYS A O 1
ATOM 752 N N . ILE A 1 91 ? 6.477 13.352 16.984 1 97.62 91 ILE A N 1
ATOM 753 C CA . ILE A 1 91 ? 6.637 11.977 17.453 1 97.62 91 ILE A CA 1
ATOM 754 C C . ILE A 1 91 ? 5.539 11.094 16.844 1 97.62 91 ILE A C 1
ATOM 756 O O . ILE A 1 91 ? 5.816 10.016 16.328 1 97.62 91 ILE A O 1
ATOM 760 N N . ASN A 1 92 ? 4.34 11.57 16.891 1 96.69 92 ASN A N 1
ATOM 761 C CA . ASN A 1 92 ? 3.207 10.812 16.359 1 96.69 92 ASN A CA 1
ATOM 762 C C . ASN A 1 92 ? 3.34 10.562 14.859 1 96.69 92 ASN A C 1
ATOM 764 O O . ASN A 1 92 ? 3.07 9.461 14.383 1 96.69 92 ASN A O 1
ATOM 768 N N . LEU A 1 93 ? 3.783 11.539 14.156 1 97 93 LEU A N 1
ATOM 769 C CA . LEU A 1 93 ? 3.906 11.406 12.711 1 97 93 LEU A CA 1
ATOM 770 C C . LEU A 1 93 ? 5.078 10.508 12.344 1 97 93 LEU A C 1
ATOM 772 O O . LEU A 1 93 ? 5.023 9.781 11.344 1 97 93 LEU A O 1
ATOM 776 N N . CYS A 1 94 ? 6.105 10.523 13.141 1 97.06 94 CYS A N 1
ATOM 777 C CA . CYS A 1 94 ? 7.207 9.586 12.938 1 97.06 94 CYS A CA 1
ATOM 778 C C . CYS A 1 94 ? 6.738 8.148 13.109 1 97.06 94 CYS A C 1
ATOM 780 O O . CYS A 1 94 ? 7.125 7.273 12.336 1 97.06 94 CYS A O 1
ATOM 782 N N . ASN A 1 95 ? 5.949 7.988 14.094 1 95.56 95 ASN A N 1
ATOM 783 C CA . ASN A 1 95 ? 5.375 6.664 14.305 1 95.56 95 ASN A CA 1
ATOM 784 C C . ASN A 1 95 ? 4.504 6.238 13.125 1 95.56 95 ASN A C 1
ATOM 786 O O . ASN A 1 95 ? 4.523 5.074 12.719 1 95.56 95 ASN A O 1
ATOM 790 N N . MET A 1 96 ? 3.793 7.164 12.578 1 94.88 96 MET A N 1
ATOM 791 C CA . MET A 1 96 ? 2.945 6.879 11.422 1 94.88 96 MET A CA 1
ATOM 792 C C . MET A 1 96 ? 3.785 6.492 10.211 1 94.88 96 MET A C 1
ATOM 794 O O . MET A 1 96 ? 3.42 5.586 9.461 1 94.88 96 MET A O 1
ATOM 798 N N . ALA A 1 97 ? 4.844 7.184 10.062 1 94.44 97 ALA A N 1
ATOM 799 C CA . ALA A 1 97 ? 5.754 6.859 8.969 1 94.44 97 ALA A CA 1
ATOM 800 C C . ALA A 1 97 ? 6.289 5.434 9.102 1 94.44 97 ALA A C 1
ATOM 802 O O . ALA A 1 97 ? 6.395 4.711 8.109 1 94.44 97 ALA A O 1
ATOM 803 N N . SER A 1 98 ? 6.586 5.117 10.32 1 93.44 98 SER A N 1
ATOM 804 C CA . SER A 1 98 ? 7.039 3.754 10.57 1 93.44 98 SER A CA 1
ATOM 805 C C . SER A 1 98 ? 5.941 2.74 10.273 1 93.44 98 SER A C 1
ATOM 807 O O . SER A 1 98 ? 6.207 1.68 9.703 1 93.44 98 SER A O 1
ATOM 809 N N . PHE A 1 99 ? 4.797 3.057 10.664 1 93.88 99 PHE A N 1
ATOM 810 C CA . PHE A 1 99 ? 3.666 2.166 10.445 1 93.88 99 PHE A CA 1
ATOM 811 C C . PHE A 1 99 ? 3.398 1.985 8.953 1 93.88 99 PHE A C 1
ATOM 813 O O . PHE A 1 99 ? 2.98 0.91 8.523 1 93.88 99 PHE A O 1
ATOM 820 N N . ARG A 1 100 ? 3.598 3.018 8.203 1 94.38 100 ARG A N 1
ATOM 821 C CA . ARG A 1 100 ? 3.457 2.93 6.754 1 94.38 100 ARG A CA 1
ATOM 822 C C . ARG A 1 100 ? 4.285 1.778 6.195 1 94.38 100 ARG A C 1
ATOM 824 O O . ARG A 1 100 ? 3.838 1.065 5.293 1 94.38 100 ARG A O 1
ATOM 831 N N . ASN A 1 101 ? 5.469 1.605 6.746 1 91.38 101 ASN A N 1
ATOM 832 C CA . ASN A 1 101 ? 6.332 0.522 6.293 1 91.38 101 ASN A CA 1
ATOM 833 C C . ASN A 1 101 ? 5.699 -0.844 6.543 1 91.38 101 ASN A C 1
ATOM 835 O O . ASN A 1 101 ? 5.824 -1.751 5.719 1 91.38 101 ASN A O 1
ATOM 839 N N . ILE A 1 102 ? 5.055 -0.912 7.566 1 92.5 102 ILE A N 1
ATOM 840 C CA . ILE A 1 102 ? 4.367 -2.156 7.902 1 92.5 102 ILE A CA 1
ATOM 841 C C . ILE A 1 102 ? 3.221 -2.393 6.922 1 92.5 102 ILE A C 1
ATOM 843 O O . ILE A 1 102 ? 3.064 -3.496 6.395 1 92.5 102 ILE A O 1
ATOM 847 N N . LEU A 1 103 ? 2.461 -1.346 6.633 1 94.69 103 LEU A N 1
ATOM 848 C CA . LEU A 1 103 ? 1.338 -1.429 5.707 1 94.69 103 LEU A CA 1
ATOM 849 C C . LEU A 1 103 ? 1.807 -1.858 4.32 1 94.69 103 LEU A C 1
ATOM 851 O O . LEU A 1 103 ? 1.13 -2.639 3.645 1 94.69 103 LEU A O 1
ATOM 855 N N . VAL A 1 104 ? 2.969 -1.426 3.959 1 93.25 104 VAL A N 1
ATOM 856 C CA . VAL A 1 104 ? 3.404 -1.574 2.574 1 93.25 104 VAL A CA 1
ATOM 857 C C . VAL A 1 104 ? 4.148 -2.898 2.408 1 93.25 104 VAL A C 1
ATOM 859 O O . VAL A 1 104 ? 3.914 -3.631 1.444 1 93.25 104 VAL A O 1
ATOM 862 N N . HIS A 1 105 ? 4.965 -3.336 3.432 1 89.5 105 HIS A N 1
ATOM 863 C CA . HIS A 1 105 ? 5.887 -4.438 3.168 1 89.5 105 HIS A CA 1
ATOM 864 C C . HIS A 1 105 ? 5.676 -5.578 4.156 1 89.5 105 HIS A C 1
ATOM 866 O O . HIS A 1 105 ? 5.934 -6.742 3.83 1 89.5 105 HIS A O 1
ATOM 872 N N . ASP A 1 106 ? 5.324 -5.242 5.316 1 88.06 106 ASP A N 1
ATOM 873 C CA . ASP A 1 106 ? 5.305 -6.25 6.371 1 88.06 106 ASP A CA 1
ATOM 874 C C . ASP A 1 106 ? 3.877 -6.719 6.656 1 88.06 106 ASP A C 1
ATOM 876 O O . ASP A 1 106 ? 3.44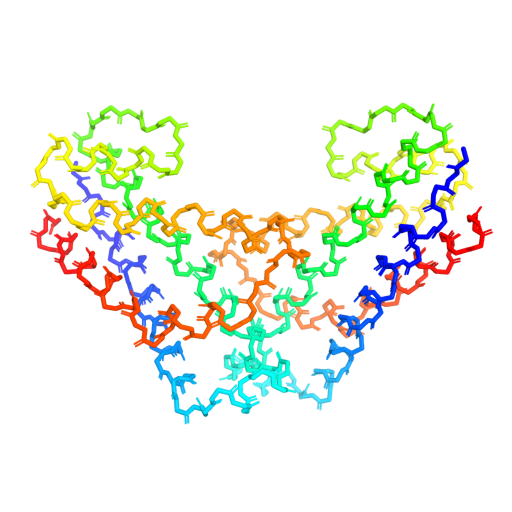7 -6.75 7.809 1 88.06 106 ASP A O 1
ATOM 880 N N . TYR A 1 107 ? 3.207 -7.082 5.586 1 83.5 107 TYR A N 1
ATOM 881 C CA . TYR A 1 107 ? 1.786 -7.41 5.645 1 83.5 107 TYR A CA 1
ATOM 882 C C . TYR A 1 107 ? 1.541 -8.625 6.531 1 83.5 107 TYR A C 1
ATOM 884 O O . TYR A 1 107 ? 0.465 -8.766 7.117 1 83.5 107 TYR A O 1
ATOM 892 N N . ILE A 1 108 ? 2.502 -9.438 6.676 1 80.06 108 ILE A N 1
ATOM 893 C CA . ILE A 1 108 ? 2.373 -10.648 7.477 1 80.06 108 ILE A CA 1
ATOM 894 C C . ILE A 1 108 ? 2.285 -10.281 8.961 1 80.06 108 ILE A C 1
ATOM 896 O O . ILE A 1 108 ? 1.63 -10.977 9.742 1 80.06 108 ILE A O 1
ATOM 900 N N . LYS A 1 109 ? 2.77 -9.188 9.227 1 82.25 109 LYS A N 1
ATOM 901 C CA . LYS A 1 109 ? 2.828 -8.75 10.617 1 82.25 109 LYS A CA 1
ATOM 902 C C . LYS A 1 109 ? 1.701 -7.766 10.938 1 82.25 109 LYS A C 1
ATOM 904 O O . LYS A 1 109 ? 1.575 -7.301 12.07 1 82.25 109 LYS A O 1
ATOM 909 N N . LEU A 1 110 ? 0.896 -7.531 9.977 1 90.88 110 LEU A N 1
ATOM 910 C CA . LEU A 1 110 ? -0.089 -6.477 10.195 1 90.88 110 LEU A CA 1
ATOM 911 C C . LEU A 1 110 ? -1.185 -6.945 11.148 1 90.88 110 LEU A C 1
ATOM 913 O O . LEU A 1 110 ? -1.763 -8.016 10.961 1 90.88 110 LEU A O 1
ATOM 917 N N . ASP A 1 111 ? -1.353 -6.172 12.18 1 92.19 111 ASP A N 1
ATOM 918 C CA . ASP A 1 111 ? -2.41 -6.402 13.156 1 92.19 111 ASP A CA 1
ATOM 919 C C . ASP A 1 111 ? -3.631 -5.535 12.867 1 92.19 111 ASP A C 1
ATOM 921 O O . ASP A 1 111 ? -3.613 -4.328 13.102 1 92.19 111 ASP A O 1
ATOM 925 N N . ARG A 1 112 ? -4.668 -6.234 12.5 1 92.44 112 ARG A N 1
ATOM 926 C CA . ARG A 1 112 ? -5.875 -5.523 12.102 1 92.44 112 ARG A CA 1
ATOM 927 C C . ARG A 1 112 ? -6.488 -4.773 13.281 1 92.44 112 ARG A C 1
ATOM 929 O O . ARG A 1 112 ? -7.086 -3.711 13.102 1 92.44 112 ARG A O 1
ATOM 936 N N . GLU A 1 113 ? -6.277 -5.293 14.445 1 93.81 113 GLU A N 1
ATOM 937 C CA . GLU A 1 113 ? -6.801 -4.617 15.625 1 93.81 113 GLU A CA 1
ATOM 938 C C . GLU A 1 113 ? -6.035 -3.326 15.906 1 93.81 113 GLU A C 1
ATOM 940 O O . GLU A 1 113 ? -6.613 -2.34 16.375 1 93.81 113 GLU A O 1
ATOM 945 N N . LEU A 1 114 ? -4.812 -3.434 15.648 1 93.69 114 LEU A N 1
ATOM 946 C CA . LEU A 1 114 ? -4.004 -2.229 15.789 1 93.69 114 LEU A CA 1
ATOM 947 C C . LEU A 1 114 ? -4.461 -1.147 14.812 1 93.69 114 LEU A C 1
ATOM 949 O O . LEU A 1 114 ? -4.57 0.023 15.188 1 93.69 114 LEU A O 1
ATOM 953 N N . VAL A 1 115 ? -4.777 -1.532 13.594 1 96.25 115 VAL A N 1
ATOM 954 C CA . VAL A 1 115 ? -5.242 -0.582 12.594 1 96.25 115 VAL A CA 1
ATOM 955 C C . VAL A 1 115 ? -6.562 0.039 13.039 1 96.25 115 VAL A C 1
ATOM 957 O O . VAL A 1 115 ? -6.754 1.253 12.93 1 96.25 115 VAL A O 1
ATOM 960 N N . TYR A 1 116 ? -7.371 -0.825 13.57 1 96.31 116 TYR A N 1
ATOM 961 C CA . TYR A 1 116 ? -8.648 -0.35 14.094 1 96.31 116 TYR A CA 1
ATOM 962 C C . TYR A 1 116 ? -8.43 0.698 15.18 1 96.31 116 TYR A C 1
ATOM 964 O O . TYR A 1 116 ? -9.109 1.729 15.195 1 96.31 116 TYR A O 1
ATOM 972 N N . GLY A 1 117 ? -7.52 0.427 16.047 1 95.62 117 GLY A N 1
ATOM 973 C CA . GLY A 1 117 ? -7.18 1.385 17.078 1 95.62 117 GLY A CA 1
ATOM 974 C C . GLY A 1 117 ? -6.68 2.709 16.531 1 95.62 117 GLY A C 1
ATOM 975 O O . GLY A 1 117 ? -7.059 3.773 17.031 1 95.62 117 GLY A O 1
ATOM 976 N N . ILE A 1 118 ? -5.879 2.662 15.531 1 94.81 118 ILE A N 1
ATOM 977 C CA . ILE A 1 118 ? -5.32 3.861 14.914 1 94.81 118 ILE A CA 1
ATOM 978 C C . ILE A 1 118 ? -6.441 4.707 14.32 1 94.81 118 ILE A C 1
ATOM 980 O O . ILE A 1 118 ? -6.484 5.922 14.516 1 94.81 118 ILE A O 1
ATOM 984 N N . ILE A 1 119 ? -7.367 4.078 13.641 1 95.38 119 ILE A N 1
ATOM 985 C CA . ILE A 1 119 ? -8.477 4.766 12.992 1 95.38 119 ILE A CA 1
ATOM 986 C C . ILE A 1 119 ? -9.344 5.457 14.039 1 95.38 119 ILE A C 1
ATOM 988 O O . ILE A 1 119 ? -9.828 6.57 13.82 1 95.38 119 ILE A O 1
ATOM 992 N N . ASN A 1 120 ? -9.43 4.859 15.156 1 94.56 120 ASN A N 1
ATOM 993 C CA . ASN A 1 120 ? -10.352 5.367 16.172 1 94.56 120 ASN A CA 1
ATOM 994 C C . ASN A 1 120 ? -9.68 6.414 17.062 1 94.56 120 ASN A C 1
ATOM 996 O O . ASN A 1 120 ? -10.344 7.305 17.594 1 94.56 120 ASN A O 1
ATOM 1000 N N . ASN A 1 121 ? -8.336 6.348 17.062 1 92.69 121 ASN A N 1
ATOM 1001 C CA . ASN A 1 121 ? -7.719 7.156 18.109 1 92.69 121 ASN A CA 1
ATOM 1002 C C . ASN A 1 121 ? -6.707 8.141 17.531 1 92.69 121 ASN A C 1
ATOM 1004 O O . ASN A 1 121 ? -6.371 9.141 18.172 1 92.69 121 ASN A O 1
ATOM 1008 N N . ASP A 1 122 ? -6.219 7.863 16.375 1 92.94 122 ASP A N 1
ATOM 1009 C CA . ASP A 1 122 ? -5.02 8.594 15.969 1 92.94 122 ASP A CA 1
ATOM 1010 C C . ASP A 1 122 ? -5.301 9.469 14.75 1 92.94 122 ASP A C 1
ATOM 1012 O O . ASP A 1 122 ? -4.426 10.203 14.289 1 92.94 122 ASP A O 1
ATOM 1016 N N . LEU A 1 123 ? -6.527 9.445 14.188 1 95.12 123 LEU A N 1
ATOM 1017 C CA . LEU A 1 123 ? -6.836 10.273 13.023 1 95.12 123 LEU A CA 1
ATOM 1018 C C . LEU A 1 123 ? -6.734 11.75 13.359 1 95.12 123 LEU A C 1
ATOM 1020 O O . LEU A 1 123 ? -6.48 12.578 12.484 1 95.12 123 LEU A O 1
ATOM 1024 N N . LYS A 1 124 ? -6.895 12.086 14.625 1 94.69 124 LYS A N 1
ATOM 1025 C CA . LYS A 1 124 ? -6.801 13.469 15.078 1 94.69 124 LYS A CA 1
ATOM 1026 C C . LYS A 1 124 ? -5.406 14.039 14.82 1 94.69 124 LYS A C 1
ATOM 1028 O O . LYS A 1 124 ? -5.254 15.234 14.586 1 94.69 124 LYS A O 1
ATOM 1033 N N . ASP A 1 125 ? -4.375 13.219 14.875 1 95.31 125 ASP A N 1
ATOM 1034 C CA . ASP A 1 125 ? -3.01 13.656 14.602 1 95.31 125 ASP A CA 1
ATOM 1035 C C . ASP A 1 125 ? -2.865 14.133 13.156 1 95.31 125 ASP A C 1
ATOM 1037 O O . ASP A 1 125 ? -2.143 15.094 12.891 1 95.31 125 ASP A O 1
ATOM 1041 N N . ILE A 1 126 ? -3.609 13.477 12.266 1 96.56 126 ILE A N 1
ATOM 1042 C CA . ILE A 1 126 ? -3.588 13.852 10.859 1 96.56 126 ILE A CA 1
ATOM 1043 C C . ILE A 1 126 ? -4.277 15.203 10.672 1 96.56 126 ILE A C 1
ATOM 1045 O O . ILE A 1 126 ? -3.764 16.078 9.977 1 96.56 126 ILE A O 1
ATOM 1049 N N . GLU A 1 127 ? -5.301 15.273 11.352 1 95.81 127 GLU A N 1
ATOM 1050 C CA . GLU A 1 127 ? -6.055 16.531 11.258 1 95.81 127 GLU A CA 1
ATOM 1051 C C . GLU A 1 127 ? -5.254 17.703 11.812 1 95.81 127 GLU A C 1
ATOM 1053 O O . GLU A 1 127 ? -5.273 18.797 11.25 1 95.81 127 GLU A O 1
ATOM 1058 N N . GLU A 1 128 ? -4.613 17.453 12.859 1 96.31 128 GLU A N 1
ATOM 1059 C CA . GLU A 1 128 ? -3.768 18.5 13.445 1 96.31 128 GLU A CA 1
ATOM 1060 C C . GLU A 1 128 ? -2.629 18.875 12.5 1 96.31 128 GLU A C 1
ATOM 1062 O O . GLU A 1 128 ? -2.318 20.062 12.344 1 96.31 128 GLU A O 1
ATOM 1067 N N . PHE A 1 129 ? -2.023 17.891 11.906 1 97.5 129 PHE A N 1
ATOM 1068 C CA . PHE A 1 129 ? -0.978 18.141 10.922 1 97.5 129 PHE A CA 1
ATOM 1069 C C . PHE A 1 129 ? -1.492 19.031 9.805 1 97.5 129 PHE A C 1
ATOM 1071 O O . PHE A 1 129 ? -0.831 20 9.422 1 97.5 129 PHE A O 1
ATOM 1078 N N . VAL A 1 130 ? -2.652 18.703 9.32 1 96 130 VAL A N 1
ATOM 1079 C CA . VAL A 1 130 ? -3.254 19.453 8.234 1 96 130 VAL A CA 1
ATOM 1080 C C . VAL A 1 130 ? -3.459 20.906 8.664 1 96 130 VAL A C 1
ATOM 1082 O O . VAL A 1 130 ? -3.135 21.844 7.926 1 96 130 VAL A O 1
ATOM 1085 N N . LYS A 1 131 ? -3.949 21.094 9.852 1 95.81 131 LYS A N 1
ATOM 1086 C CA . LYS A 1 131 ? -4.18 22.438 10.375 1 95.81 131 LYS A CA 1
ATOM 1087 C C . LYS A 1 131 ? -2.881 23.234 10.438 1 95.81 131 LYS A C 1
ATOM 1089 O O . LYS A 1 131 ? -2.834 24.391 10.023 1 95.81 131 LYS A O 1
ATOM 1094 N N . ILE A 1 132 ? -1.896 22.656 10.875 1 95.75 132 ILE A N 1
ATOM 1095 C CA . ILE A 1 132 ? -0.591 23.297 11.023 1 95.75 132 ILE A CA 1
ATOM 1096 C C . ILE A 1 132 ? -0.05 23.688 9.656 1 95.75 132 ILE A C 1
ATOM 1098 O O . ILE A 1 132 ? 0.407 24.828 9.469 1 95.75 132 ILE A O 1
ATOM 1102 N N . ILE A 1 133 ? -0.13 22.812 8.719 1 94.44 133 ILE A N 1
ATOM 1103 C CA . ILE A 1 133 ? 0.434 23.031 7.395 1 94.44 133 ILE A CA 1
ATOM 1104 C C . ILE A 1 133 ? -0.334 24.141 6.688 1 94.44 133 ILE A C 1
ATOM 1106 O O . ILE A 1 133 ? 0.266 25.016 6.039 1 94.44 133 ILE A O 1
ATOM 1110 N N . ILE A 1 134 ? -1.639 24.094 6.848 1 91.88 134 ILE A N 1
ATOM 1111 C CA . ILE A 1 134 ? -2.471 25.109 6.207 1 91.88 134 ILE A CA 1
ATOM 1112 C C . ILE A 1 134 ? -2.152 26.484 6.789 1 91.88 134 ILE A C 1
ATOM 1114 O O . ILE A 1 134 ? -2.109 27.469 6.062 1 91.88 134 ILE A O 1
ATOM 1118 N N . GLU A 1 135 ? -1.926 26.516 8.062 1 91.19 135 GLU A N 1
ATOM 1119 C CA . GLU A 1 135 ? -1.588 27.766 8.719 1 91.19 135 GLU A CA 1
ATOM 1120 C C . GLU A 1 135 ? -0.203 28.266 8.305 1 91.19 135 GLU A C 1
ATOM 1122 O O . GLU A 1 135 ? 0.049 29.469 8.258 1 91.19 135 GLU A O 1
ATOM 1127 N N . TYR A 1 136 ? 0.554 27.328 8.078 1 87.69 136 TYR A N 1
ATOM 1128 C CA . TYR A 1 136 ? 1.942 27.656 7.766 1 87.69 136 TYR A CA 1
ATOM 1129 C C . TYR A 1 136 ? 2.08 28.141 6.328 1 87.69 136 TYR A C 1
ATOM 1131 O O . TYR A 1 136 ? 2.926 28.984 6.035 1 87.69 136 TYR A O 1
ATOM 1139 N N . VAL A 1 137 ? 1.371 27.562 5.422 1 82.31 137 VAL A N 1
ATOM 1140 C CA . VAL A 1 137 ? 1.527 27.922 4.012 1 82.31 137 VAL A CA 1
ATOM 1141 C C . VAL A 1 137 ? 0.603 29.078 3.658 1 82.31 137 VAL A C 1
ATOM 1143 O O . VAL A 1 137 ? -0.513 29.172 4.176 1 82.31 137 VAL A O 1
ATOM 1146 N N . MET B 1 1 ? 16.875 -26.969 0.096 1 51.06 1 MET B N 1
ATOM 1147 C CA . MET B 1 1 ? 15.508 -27.5 0.028 1 51.06 1 MET B CA 1
ATOM 1148 C C . MET B 1 1 ? 14.492 -26.375 0.18 1 51.06 1 MET B C 1
ATOM 1150 O O . MET B 1 1 ? 14.656 -25.484 1.02 1 51.06 1 MET B O 1
ATOM 1154 N N . VAL B 1 2 ? 13.68 -26.125 -0.89 1 62.88 2 VAL B N 1
ATOM 1155 C CA . VAL B 1 2 ? 12.656 -25.094 -0.804 1 62.88 2 VAL B CA 1
ATOM 1156 C C . VAL B 1 2 ? 11.812 -25.297 0.456 1 62.88 2 VAL B C 1
ATOM 1158 O O . VAL B 1 2 ? 11.297 -26.391 0.689 1 62.88 2 VAL B O 1
ATOM 1161 N N . LYS B 1 3 ? 11.969 -24.422 1.388 1 71.44 3 LYS B N 1
ATOM 1162 C CA . LYS B 1 3 ? 11.094 -24.5 2.551 1 71.44 3 LYS B CA 1
ATOM 1163 C C . LYS B 1 3 ? 9.625 -24.406 2.141 1 71.44 3 LYS B C 1
ATOM 1165 O O . LYS B 1 3 ? 9.023 -23.344 2.189 1 71.44 3 LYS B O 1
ATOM 1170 N N . ARG B 1 4 ? 9.211 -25.5 1.673 1 83.56 4 ARG B N 1
ATOM 1171 C CA . ARG B 1 4 ? 7.891 -25.719 1.083 1 83.56 4 ARG B CA 1
ATOM 1172 C C . ARG B 1 4 ? 6.797 -25.125 1.974 1 83.56 4 ARG B C 1
ATOM 1174 O O . ARG B 1 4 ? 5.824 -24.562 1.478 1 83.56 4 ARG B O 1
ATOM 1181 N N . GLU B 1 5 ? 7.09 -25.156 3.246 1 86.12 5 GLU B N 1
ATOM 1182 C CA . GLU B 1 5 ? 6.082 -24.688 4.195 1 86.12 5 GLU B CA 1
ATOM 1183 C C . GLU B 1 5 ? 5.871 -23.188 4.086 1 86.12 5 GLU B C 1
ATOM 1185 O O . GLU B 1 5 ? 4.742 -22.703 4.188 1 86.12 5 GLU B O 1
ATOM 1190 N N . ILE B 1 6 ? 6.961 -22.5 3.855 1 85.75 6 ILE B N 1
ATOM 1191 C CA . ILE B 1 6 ? 6.875 -21.047 3.736 1 85.75 6 ILE B CA 1
ATOM 1192 C C . ILE B 1 6 ? 6.137 -20.688 2.453 1 85.75 6 ILE B C 1
ATOM 1194 O O . ILE B 1 6 ? 5.25 -19.828 2.465 1 85.75 6 ILE B O 1
ATOM 1198 N N . VAL B 1 7 ? 6.422 -21.375 1.432 1 90.81 7 VAL B N 1
ATOM 1199 C CA . VAL B 1 7 ? 5.797 -21.109 0.143 1 90.81 7 VAL B CA 1
ATOM 1200 C C . VAL B 1 7 ? 4.305 -21.422 0.212 1 90.81 7 VAL B C 1
ATOM 1202 O O . VAL B 1 7 ? 3.473 -20.641 -0.254 1 90.81 7 VAL B O 1
ATOM 1205 N N . ILE B 1 8 ? 4.004 -22.469 0.867 1 90.94 8 ILE B N 1
ATOM 1206 C CA . ILE B 1 8 ? 2.613 -22.906 0.963 1 90.94 8 ILE B CA 1
ATOM 1207 C C . ILE B 1 8 ? 1.82 -21.906 1.81 1 90.94 8 ILE B C 1
ATOM 1209 O O . ILE B 1 8 ? 0.681 -21.578 1.478 1 90.94 8 ILE B O 1
ATOM 1213 N N . SER B 1 9 ? 2.441 -21.469 2.83 1 92.31 9 SER B N 1
ATOM 1214 C CA . SER B 1 9 ? 1.77 -20.484 3.676 1 92.31 9 SER B CA 1
ATOM 1215 C C . SER B 1 9 ? 1.475 -19.203 2.906 1 92.31 9 SER B C 1
ATOM 1217 O O . SER B 1 9 ? 0.385 -18.641 3.021 1 92.31 9 SER B O 1
ATOM 1219 N N . ARG B 1 10 ? 2.422 -18.812 2.121 1 93.81 10 ARG B N 1
ATOM 1220 C CA . ARG B 1 10 ? 2.238 -17.609 1.325 1 93.81 10 ARG B CA 1
ATOM 1221 C C . ARG B 1 10 ? 1.195 -17.828 0.233 1 93.81 10 ARG B C 1
ATOM 1223 O O . ARG B 1 10 ? 0.404 -16.922 -0.063 1 93.81 10 ARG B O 1
ATOM 1230 N N . VAL B 1 11 ? 1.214 -18.984 -0.273 1 95.12 11 VAL B N 1
ATOM 1231 C CA . VAL B 1 11 ? 0.241 -19.328 -1.308 1 95.12 11 VAL B CA 1
ATOM 1232 C C . VAL B 1 11 ? -1.166 -19.312 -0.716 1 95.12 11 VAL B C 1
ATOM 1234 O O . VAL B 1 11 ? -2.105 -18.828 -1.345 1 95.12 11 VAL B O 1
ATOM 1237 N N . ASN B 1 12 ? -1.282 -19.828 0.442 1 94.81 12 ASN B N 1
ATOM 1238 C CA . ASN B 1 12 ? -2.584 -19.828 1.102 1 94.81 12 ASN B CA 1
ATOM 1239 C C . ASN B 1 12 ? -3.072 -18.391 1.352 1 94.81 12 ASN B C 1
ATOM 1241 O O . ASN B 1 12 ? -4.246 -18.094 1.128 1 94.81 12 ASN B O 1
ATOM 1245 N N . GLN B 1 13 ? -2.164 -17.594 1.786 1 95 13 GLN B N 1
ATOM 1246 C CA . GLN B 1 13 ? -2.508 -16.188 1.998 1 95 13 GLN B CA 1
ATOM 1247 C C . GLN B 1 13 ? -2.893 -15.508 0.685 1 95 13 GLN B C 1
ATOM 1249 O O . GLN B 1 13 ? -3.881 -14.773 0.626 1 95 13 GLN B O 1
ATOM 1254 N N . LEU B 1 14 ? -2.143 -15.781 -0.313 1 96.56 14 LEU B N 1
ATOM 1255 C CA . LEU B 1 14 ? -2.42 -15.234 -1.638 1 96.56 14 LEU B CA 1
ATOM 1256 C C . LEU B 1 14 ? -3.803 -15.656 -2.121 1 96.56 14 LEU B C 1
ATOM 1258 O O . LEU B 1 14 ? -4.562 -14.836 -2.639 1 96.56 14 LEU B O 1
ATOM 1262 N N . ASN B 1 15 ? -4.121 -16.891 -1.904 1 96.44 15 ASN B N 1
ATOM 1263 C CA . ASN B 1 15 ? -5.426 -17.406 -2.324 1 96.44 15 ASN B CA 1
ATOM 1264 C C . ASN B 1 15 ? -6.562 -16.703 -1.585 1 96.44 15 ASN B C 1
ATOM 1266 O O . ASN B 1 15 ? -7.621 -16.453 -2.164 1 96.44 15 ASN B O 1
ATOM 1270 N N . GLU B 1 16 ? -6.312 -16.438 -0.387 1 95.88 16 GLU B N 1
ATOM 1271 C CA . GLU B 1 16 ? -7.309 -15.68 0.37 1 95.88 16 GLU B CA 1
ATOM 1272 C C . GLU B 1 16 ? -7.531 -14.297 -0.231 1 95.88 16 GLU B C 1
ATOM 1274 O O . GLU B 1 16 ? -8.672 -13.859 -0.401 1 95.88 16 GLU B O 1
ATOM 1279 N N . TYR B 1 17 ? -6.477 -13.625 -0.568 1 97 17 TYR B N 1
ATOM 1280 C CA . TYR B 1 17 ? -6.586 -12.297 -1.161 1 97 17 TYR B CA 1
ATOM 1281 C C . TYR B 1 17 ? -7.293 -12.359 -2.51 1 97 17 TYR B C 1
ATOM 1283 O O . TYR B 1 17 ? -8.164 -11.531 -2.795 1 97 17 TYR B O 1
ATOM 1291 N N . VAL B 1 18 ? -6.922 -13.32 -3.266 1 97.56 18 VAL B N 1
ATOM 1292 C CA . VAL B 1 18 ? -7.508 -13.461 -4.594 1 97.56 18 VAL B CA 1
ATOM 1293 C C . VAL B 1 18 ? -9 -13.773 -4.469 1 97.56 18 VAL B C 1
ATOM 1295 O O . VAL B 1 18 ? -9.812 -13.266 -5.25 1 97.56 18 VAL B O 1
ATOM 1298 N N . ASN B 1 19 ? -9.336 -14.578 -3.506 1 97.31 19 ASN B N 1
ATOM 1299 C CA . ASN B 1 19 ? -10.742 -14.891 -3.291 1 97.31 19 ASN B CA 1
ATOM 1300 C C . ASN B 1 19 ? -11.547 -13.648 -2.914 1 97.31 19 ASN B C 1
ATOM 1302 O O . ASN B 1 19 ? -12.68 -13.477 -3.371 1 97.31 19 ASN B O 1
ATOM 1306 N N . ILE B 1 20 ? -10.977 -12.844 -2.117 1 97.44 20 ILE B N 1
ATOM 1307 C CA . ILE B 1 20 ? -11.625 -11.586 -1.763 1 97.44 20 ILE B CA 1
ATOM 1308 C C . ILE B 1 20 ? -11.805 -10.727 -3.012 1 97.44 20 ILE B C 1
ATOM 1310 O O . ILE B 1 20 ? -12.883 -10.172 -3.24 1 97.44 20 ILE B O 1
ATOM 1314 N N . LEU B 1 21 ? -10.805 -10.656 -3.832 1 98.06 21 LEU B N 1
ATOM 1315 C CA . LEU B 1 21 ? -10.867 -9.875 -5.059 1 98.06 21 LEU B CA 1
ATOM 1316 C C . LEU B 1 21 ? -11.938 -10.414 -6 1 98.06 21 LEU B C 1
ATOM 1318 O O . LEU B 1 21 ? -12.633 -9.648 -6.664 1 98.06 21 LEU B O 1
ATOM 1322 N N . LYS B 1 22 ? -12.047 -11.703 -6.008 1 97.25 22 LYS B N 1
ATOM 1323 C CA . LYS B 1 22 ? -13.078 -12.328 -6.832 1 97.25 22 LYS B CA 1
ATOM 1324 C C . LYS B 1 22 ? -14.477 -11.922 -6.371 1 97.25 22 LYS B C 1
ATOM 1326 O O . LYS B 1 22 ? -15.375 -11.75 -7.188 1 97.25 22 LYS B O 1
ATOM 1331 N N . THR B 1 23 ? -14.617 -11.773 -5.09 1 96.25 23 THR B N 1
ATOM 1332 C CA . THR B 1 23 ? -15.914 -11.359 -4.566 1 96.25 23 THR B CA 1
ATOM 1333 C C . THR B 1 23 ? -16.234 -9.922 -4.977 1 96.25 23 THR B C 1
ATOM 1335 O O . THR B 1 23 ? -17.406 -9.562 -5.129 1 96.25 23 THR B O 1
ATOM 1338 N N . ILE B 1 24 ? -15.234 -9.172 -5.203 1 96.06 24 ILE B N 1
ATOM 1339 C CA . ILE B 1 24 ? -15.414 -7.773 -5.586 1 96.06 24 ILE B CA 1
ATOM 1340 C C . ILE B 1 24 ? -15.906 -7.695 -7.031 1 96.06 24 ILE B C 1
ATOM 1342 O O . ILE B 1 24 ? -16.531 -6.711 -7.426 1 96.06 24 ILE B O 1
ATOM 1346 N N . LYS B 1 25 ? -15.695 -8.75 -7.77 1 94.44 25 LYS B N 1
ATOM 1347 C CA . LYS B 1 25 ? -16.125 -8.812 -9.164 1 94.44 25 LYS B CA 1
ATOM 1348 C C . LYS B 1 25 ? -17.641 -8.742 -9.273 1 94.44 25 LYS B C 1
ATOM 1350 O O . LYS B 1 25 ? -18.188 -8.484 -10.352 1 94.44 25 LYS B O 1
ATOM 1355 N N . LYS B 1 26 ? -18.312 -9.07 -8.219 1 95.31 26 LYS B N 1
ATOM 1356 C CA . LYS B 1 26 ? -19.766 -9.07 -8.234 1 95.31 26 LYS B CA 1
ATOM 1357 C C . LYS B 1 26 ? -20.312 -7.66 -8.406 1 95.31 26 LYS B C 1
ATOM 1359 O O . LYS B 1 26 ? -21.484 -7.48 -8.781 1 95.31 26 LYS B O 1
ATOM 1364 N N . TYR B 1 27 ? -19.516 -6.691 -8.078 1 96.56 27 TYR B N 1
ATOM 1365 C CA . TYR B 1 27 ? -19.969 -5.309 -8.219 1 96.56 27 TYR B CA 1
ATOM 1366 C C . TYR B 1 27 ? -19.734 -4.801 -9.641 1 96.56 27 TYR B C 1
ATOM 1368 O O . TYR B 1 27 ? -18.688 -5.07 -10.234 1 96.56 27 TYR B O 1
ATOM 1376 N N . ASP B 1 28 ? -20.719 -4.094 -10.141 1 96.56 28 ASP B N 1
ATOM 1377 C CA . ASP B 1 28 ? -20.531 -3.494 -11.461 1 96.56 28 ASP B CA 1
ATOM 1378 C C . ASP B 1 28 ? -19.578 -2.291 -11.383 1 96.56 28 ASP B C 1
ATOM 1380 O O . ASP B 1 28 ? -19.266 -1.812 -10.289 1 96.56 28 ASP B O 1
ATOM 1384 N N . LYS B 1 29 ? -19.125 -1.907 -12.547 1 96.06 29 LYS B N 1
ATOM 1385 C CA . LYS B 1 29 ? -18.094 -0.869 -12.633 1 96.06 29 LYS B CA 1
ATOM 1386 C C . LYS B 1 29 ? -18.562 0.412 -11.938 1 96.06 29 LYS B C 1
ATOM 1388 O O . LYS B 1 29 ? -17.781 1.051 -11.227 1 96.06 29 LYS B O 1
ATOM 1393 N N . GLU B 1 30 ? -19.766 0.79 -12.109 1 96.94 30 GLU B N 1
ATOM 1394 C CA . GLU B 1 30 ? -20.297 2.021 -11.531 1 96.94 30 GLU B CA 1
ATOM 1395 C C . GLU B 1 30 ? -20.281 1.96 -10.008 1 96.94 30 GLU B C 1
ATOM 1397 O O . GLU B 1 30 ? -19.844 2.9 -9.344 1 96.94 30 GLU B O 1
ATOM 1402 N N . THR B 1 31 ? -20.75 0.85 -9.469 1 97.38 31 THR B N 1
ATOM 1403 C CA . THR B 1 31 ? -20.75 0.652 -8.023 1 97.38 31 THR B CA 1
ATOM 1404 C C . THR B 1 31 ? -19.328 0.625 -7.473 1 97.38 31 THR B C 1
ATOM 1406 O O . THR B 1 31 ? -19.047 1.232 -6.438 1 97.38 31 THR B O 1
ATOM 1409 N N . TYR B 1 32 ? -18.531 0.008 -8.211 1 97.44 32 TYR B N 1
ATOM 1410 C CA . TYR B 1 32 ? -17.125 -0.118 -7.816 1 97.44 32 TYR B CA 1
ATOM 1411 C C . TYR B 1 32 ? -16.469 1.251 -7.688 1 97.44 32 TYR B C 1
ATOM 1413 O O . TYR B 1 32 ? -15.844 1.551 -6.672 1 97.44 32 TYR B O 1
ATOM 1421 N N . ILE B 1 33 ? -16.719 2.088 -8.586 1 95.44 33 ILE B N 1
ATOM 1422 C CA . ILE B 1 33 ? -16.031 3.367 -8.648 1 95.44 33 ILE B CA 1
ATOM 1423 C C . ILE B 1 33 ? -16.625 4.328 -7.625 1 95.44 33 ILE B C 1
ATOM 1425 O O . ILE B 1 33 ? -15.922 5.203 -7.105 1 95.44 33 ILE B O 1
ATOM 1429 N N . LYS B 1 34 ? -17.828 4.125 -7.207 1 96.19 34 LYS B N 1
ATOM 1430 C CA . LYS B 1 34 ? -18.531 5.086 -6.371 1 96.19 34 LYS B CA 1
ATOM 1431 C C . LYS B 1 34 ? -18.391 4.742 -4.891 1 96.19 34 LYS B C 1
ATOM 1433 O O . LYS B 1 34 ? -18.672 5.574 -4.023 1 96.19 34 LYS B O 1
ATOM 1438 N N . ASP B 1 35 ? -18.016 3.57 -4.617 1 97.19 35 ASP B N 1
ATOM 1439 C CA . ASP B 1 35 ? -17.969 3.143 -3.223 1 97.19 35 ASP B CA 1
ATOM 1440 C C . ASP B 1 35 ? -16.516 2.975 -2.754 1 97.19 35 ASP B C 1
ATOM 1442 O O . ASP B 1 35 ? -15.867 1.986 -3.086 1 97.19 35 ASP B O 1
ATOM 1446 N N . PRO B 1 36 ? -16.094 3.812 -1.919 1 97.12 36 PRO B N 1
ATOM 1447 C CA . PRO B 1 36 ? -14.695 3.781 -1.48 1 97.12 36 PRO B CA 1
ATOM 1448 C C . PRO B 1 36 ? -14.344 2.518 -0.699 1 97.12 36 PRO B C 1
ATOM 1450 O O . PRO B 1 36 ? -13.188 2.09 -0.688 1 97.12 36 PRO B O 1
ATOM 1453 N N . LEU B 1 37 ? -15.336 1.933 -0.091 1 97.44 37 LEU B N 1
ATOM 1454 C CA . LEU B 1 37 ? -15.062 0.688 0.618 1 97.44 37 LEU B CA 1
ATOM 1455 C C . LEU B 1 37 ? -14.695 -0.425 -0.359 1 97.44 37 LEU B C 1
ATOM 1457 O O . LEU B 1 37 ? -13.781 -1.206 -0.102 1 97.44 37 LEU B O 1
ATOM 1461 N N . ILE B 1 38 ? -15.352 -0.388 -1.462 1 97.75 38 ILE B N 1
ATOM 1462 C CA . ILE B 1 38 ? -15.156 -1.443 -2.449 1 97.75 38 ILE B CA 1
ATOM 1463 C C . ILE B 1 38 ? -13.836 -1.225 -3.178 1 97.75 38 ILE B C 1
ATOM 1465 O O . ILE B 1 38 ? -12.977 -2.113 -3.205 1 97.75 38 ILE B O 1
ATOM 1469 N N . TYR B 1 39 ? -13.609 -0.025 -3.727 1 97.75 39 TYR B N 1
ATOM 1470 C CA . TYR B 1 39 ? -12.391 0.156 -4.512 1 97.75 39 TYR B CA 1
ATOM 1471 C C . TYR B 1 39 ? -11.164 0.249 -3.611 1 97.75 39 TYR B C 1
ATOM 1473 O O . TYR B 1 39 ? -10.07 -0.144 -4.004 1 97.75 39 TYR B O 1
ATOM 1481 N N . GLY B 1 40 ? -11.398 0.739 -2.367 1 97.62 40 GLY B N 1
ATOM 1482 C CA . GLY B 1 40 ? -10.297 0.714 -1.412 1 97.62 40 GLY B CA 1
ATOM 1483 C C . GLY B 1 40 ? -9.828 -0.69 -1.081 1 97.62 40 GLY B C 1
ATOM 1484 O O . GLY B 1 40 ? -8.633 -0.974 -1.119 1 97.62 40 GLY B O 1
ATOM 1485 N N . ALA B 1 41 ? -10.805 -1.514 -0.811 1 98 41 ALA B N 1
ATOM 1486 C CA . ALA B 1 41 ? -10.477 -2.908 -0.521 1 98 41 ALA B CA 1
ATOM 1487 C C . ALA B 1 41 ? -9.82 -3.58 -1.724 1 98 41 ALA B C 1
ATOM 1489 O O . ALA B 1 41 ? -8.852 -4.32 -1.573 1 98 41 ALA B O 1
ATOM 1490 N N . ALA B 1 42 ? -10.312 -3.309 -2.865 1 97.88 42 ALA B N 1
ATOM 1491 C CA . ALA B 1 42 ? -9.766 -3.887 -4.094 1 97.88 42 ALA B CA 1
ATOM 1492 C C . ALA B 1 42 ? -8.297 -3.516 -4.27 1 97.88 42 ALA B C 1
ATOM 1494 O O . ALA B 1 42 ? -7.465 -4.383 -4.543 1 97.88 42 ALA B O 1
ATOM 1495 N N . GLU B 1 43 ? -8.016 -2.275 -4.141 1 97.44 43 GLU B N 1
ATOM 1496 C CA . GLU B 1 43 ? -6.645 -1.793 -4.281 1 97.44 43 GLU B CA 1
ATOM 1497 C C . GLU B 1 43 ? -5.73 -2.406 -3.221 1 97.44 43 GLU B C 1
ATOM 1499 O O . GLU B 1 43 ? -4.602 -2.797 -3.52 1 97.44 43 GLU B O 1
ATOM 1504 N N . ARG B 1 44 ? -6.199 -2.516 -2.066 1 97.25 44 ARG B N 1
ATOM 1505 C CA . ARG B 1 44 ? -5.43 -3.08 -0.96 1 97.25 44 ARG B CA 1
ATOM 1506 C C . ARG B 1 44 ? -5.09 -4.543 -1.22 1 97.25 44 ARG B C 1
ATOM 1508 O O . ARG B 1 44 ? -3.926 -4.938 -1.14 1 97.25 44 ARG B O 1
ATOM 1515 N N . PHE B 1 45 ? -6.078 -5.281 -1.547 1 97.44 45 PHE B N 1
ATOM 1516 C CA . PHE B 1 45 ? -5.852 -6.715 -1.681 1 97.44 45 PHE B CA 1
ATOM 1517 C C . PHE B 1 45 ? -5.078 -7.023 -2.959 1 97.44 45 PHE B C 1
ATOM 1519 O O . PHE B 1 45 ? -4.348 -8.016 -3.025 1 97.44 45 PHE B O 1
ATOM 1526 N N . LEU B 1 46 ? -5.285 -6.18 -3.967 1 97.12 46 LEU B N 1
ATOM 1527 C CA . LEU B 1 46 ? -4.418 -6.324 -5.133 1 97.12 46 LEU B CA 1
ATOM 1528 C C . LEU B 1 46 ? -2.963 -6.07 -4.762 1 97.12 46 LEU B C 1
ATOM 1530 O O . LEU B 1 46 ? -2.078 -6.84 -5.148 1 97.12 46 LEU B O 1
ATOM 1534 N N . HIS B 1 47 ? -2.752 -5.031 -4.012 1 97.12 47 HIS B N 1
ATOM 1535 C CA . HIS B 1 47 ? -1.419 -4.73 -3.506 1 97.12 47 HIS B CA 1
ATOM 1536 C C . HIS B 1 47 ? -0.844 -5.914 -2.734 1 97.12 47 HIS B C 1
ATOM 1538 O O . HIS B 1 47 ? 0.264 -6.371 -3.023 1 97.12 47 HIS B O 1
ATOM 1544 N N . LEU B 1 48 ? -1.564 -6.438 -1.829 1 96.94 48 LEU B N 1
ATOM 1545 C CA . LEU B 1 48 ? -1.11 -7.539 -0.986 1 96.94 48 LEU B CA 1
ATOM 1546 C C . LEU B 1 48 ? -0.865 -8.797 -1.816 1 96.94 48 LEU B C 1
ATOM 1548 O O . LEU B 1 48 ? 0.083 -9.539 -1.558 1 96.94 48 LEU B O 1
ATOM 1552 N N . SER B 1 49 ? -1.72 -9.023 -2.771 1 97.12 49 SER B N 1
ATOM 1553 C CA . SER B 1 49 ? -1.538 -10.172 -3.652 1 97.12 49 SER B CA 1
ATOM 1554 C C . SER B 1 49 ? -0.202 -10.102 -4.383 1 97.12 49 SER B C 1
ATOM 1556 O O . SER B 1 49 ? 0.535 -11.086 -4.438 1 97.12 49 SER B O 1
ATOM 1558 N N . ILE B 1 50 ? 0.05 -8.938 -4.898 1 96.88 50 ILE B N 1
ATOM 1559 C CA . ILE B 1 50 ? 1.291 -8.773 -5.648 1 96.88 50 ILE B CA 1
ATOM 1560 C C . ILE B 1 50 ? 2.486 -8.93 -4.711 1 96.88 50 ILE B C 1
ATOM 1562 O O . ILE B 1 50 ? 3.479 -9.578 -5.062 1 96.88 50 ILE B O 1
ATOM 1566 N N . GLU B 1 51 ? 2.414 -8.383 -3.531 1 96.06 51 GLU B N 1
ATOM 1567 C CA . GLU B 1 51 ? 3.471 -8.562 -2.541 1 96.06 51 GLU B CA 1
ATOM 1568 C C . GLU B 1 51 ? 3.723 -10.047 -2.268 1 96.06 51 GLU B C 1
ATOM 1570 O O . GLU B 1 51 ? 4.875 -10.477 -2.191 1 96.06 51 GLU B O 1
ATOM 1575 N N . CYS B 1 52 ? 2.686 -10.766 -2.143 1 96 52 CYS B N 1
ATOM 1576 C CA . CYS B 1 52 ? 2.799 -12.203 -1.89 1 96 52 CYS B CA 1
ATOM 1577 C C . CYS B 1 52 ? 3.504 -12.906 -3.043 1 96 52 CYS B C 1
ATOM 1579 O O . CYS B 1 52 ? 4.375 -13.75 -2.82 1 96 52 CYS B O 1
ATOM 1581 N N . ILE B 1 53 ? 3.123 -12.523 -4.211 1 97.12 53 ILE B N 1
ATOM 1582 C CA . ILE B 1 53 ? 3.717 -13.109 -5.41 1 97.12 53 ILE B CA 1
ATOM 1583 C C . ILE B 1 53 ? 5.219 -12.836 -5.426 1 97.12 53 ILE B C 1
ATOM 1585 O O . ILE B 1 53 ? 6.016 -13.734 -5.699 1 97.12 53 ILE B O 1
ATOM 1589 N N . LEU B 1 54 ? 5.543 -11.641 -5.16 1 96.62 54 LEU B N 1
ATOM 1590 C CA . LEU B 1 54 ? 6.949 -11.258 -5.125 1 96.62 54 LEU B CA 1
ATOM 1591 C C . LEU B 1 54 ? 7.699 -12.047 -4.051 1 96.62 54 LEU B C 1
ATOM 1593 O O . LEU B 1 54 ? 8.797 -12.547 -4.293 1 96.62 54 LEU B O 1
ATOM 1597 N N . ASP B 1 55 ? 7.109 -12.203 -2.902 1 95.38 55 ASP B N 1
ATOM 1598 C CA . ASP B 1 55 ? 7.711 -12.938 -1.794 1 95.38 55 ASP B CA 1
ATOM 1599 C C . ASP B 1 55 ? 7.918 -14.406 -2.156 1 95.38 55 ASP B C 1
ATOM 1601 O O . ASP B 1 55 ? 8.969 -14.984 -1.872 1 95.38 55 ASP B O 1
ATOM 1605 N N . ILE B 1 56 ? 6.914 -14.945 -2.746 1 96.25 56 ILE B N 1
ATOM 1606 C CA . ILE B 1 56 ? 6.992 -16.344 -3.162 1 96.25 56 ILE B CA 1
ATOM 1607 C C . ILE B 1 56 ? 8.125 -16.516 -4.168 1 96.25 56 ILE B C 1
ATOM 1609 O O . ILE B 1 56 ? 8.953 -17.422 -4.027 1 96.25 56 ILE B O 1
ATOM 1613 N N . GLY B 1 57 ? 8.102 -15.641 -5.188 1 96.62 57 GLY B N 1
ATOM 1614 C CA . GLY B 1 57 ? 9.172 -15.703 -6.176 1 96.62 57 GLY B CA 1
ATOM 1615 C C . GLY B 1 57 ? 10.555 -15.594 -5.57 1 96.62 57 GLY B C 1
ATOM 1616 O O . GLY B 1 57 ? 11.445 -16.375 -5.906 1 96.62 57 GLY B O 1
ATOM 1617 N N . ASN B 1 58 ? 10.711 -14.68 -4.664 1 95.81 58 ASN B N 1
ATOM 1618 C CA . ASN B 1 58 ? 11.992 -14.484 -3.99 1 95.81 58 ASN B CA 1
ATOM 1619 C C . ASN B 1 58 ? 12.398 -15.711 -3.182 1 95.81 58 ASN B C 1
ATOM 1621 O O . ASN B 1 58 ? 13.57 -16.094 -3.164 1 95.81 58 ASN B O 1
ATOM 1625 N N . HIS B 1 59 ? 11.484 -16.219 -2.518 1 95.19 59 HIS B N 1
ATOM 1626 C CA . HIS B 1 59 ? 11.766 -17.391 -1.708 1 95.19 59 HIS B CA 1
ATOM 1627 C C . HIS B 1 59 ? 12.203 -18.578 -2.576 1 95.19 59 HIS B C 1
ATOM 1629 O O . HIS B 1 59 ? 13.156 -19.281 -2.238 1 95.19 59 HIS B O 1
ATOM 1635 N N . VAL B 1 60 ? 11.5 -18.828 -3.656 1 95.19 60 VAL B N 1
ATOM 1636 C CA . VAL B 1 60 ? 11.852 -19.906 -4.578 1 95.19 60 VAL B CA 1
ATOM 1637 C C . VAL B 1 60 ? 13.266 -19.688 -5.105 1 95.19 60 VAL B C 1
ATOM 1639 O O . VAL B 1 60 ? 14.078 -20.609 -5.105 1 95.19 60 VAL B O 1
ATOM 1642 N N . ILE B 1 61 ? 13.562 -18.469 -5.52 1 96.5 61 ILE B N 1
ATOM 1643 C CA . ILE B 1 61 ? 14.867 -18.125 -6.074 1 96.5 61 ILE B CA 1
ATOM 1644 C C . ILE B 1 61 ? 15.953 -18.406 -5.039 1 96.5 61 ILE B C 1
ATOM 1646 O O . ILE B 1 61 ? 16.969 -19.031 -5.352 1 96.5 61 ILE B O 1
ATOM 1650 N N . SER B 1 62 ? 15.703 -17.938 -3.863 1 95.44 62 SER B N 1
ATOM 1651 C CA . SER B 1 62 ? 16.672 -18.109 -2.777 1 95.44 62 SER B CA 1
ATOM 1652 C C . SER B 1 62 ? 16.859 -19.594 -2.451 1 95.44 62 SER B C 1
ATOM 1654 O O . SER B 1 62 ? 17.984 -20.078 -2.352 1 95.44 62 SER B O 1
ATOM 1656 N N . ASP B 1 63 ? 15.82 -20.281 -2.357 1 93.12 63 ASP B N 1
ATOM 1657 C CA . ASP B 1 63 ? 15.852 -21.688 -1.979 1 93.12 63 ASP B CA 1
ATOM 1658 C C . ASP B 1 63 ? 16.578 -22.516 -3.033 1 93.12 63 ASP B C 1
ATOM 1660 O O . ASP B 1 63 ? 17.25 -23.5 -2.703 1 93.12 63 ASP B O 1
ATOM 1664 N N . MET B 1 64 ? 16.484 -22.156 -4.266 1 93.69 64 MET B N 1
ATOM 1665 C CA . MET B 1 64 ? 17.062 -22.922 -5.367 1 93.69 64 MET B CA 1
ATOM 1666 C C . MET B 1 64 ? 18.484 -22.469 -5.652 1 93.69 64 MET B C 1
ATOM 1668 O O . MET B 1 64 ? 19.203 -23.094 -6.441 1 93.69 64 MET B O 1
ATOM 1672 N N . GLY B 1 65 ? 18.797 -21.359 -5.023 1 96.12 65 GLY B N 1
ATOM 1673 C CA . GLY B 1 65 ? 20.156 -20.859 -5.195 1 96.12 65 GLY B CA 1
ATOM 1674 C C . GLY B 1 65 ? 20.375 -20.172 -6.531 1 96.12 65 GLY B C 1
ATOM 1675 O O . GLY B 1 65 ? 21.453 -20.25 -7.102 1 96.12 65 GLY B O 1
ATOM 1676 N N . TYR B 1 66 ? 19.312 -19.625 -7.078 1 96.88 66 TYR B N 1
ATOM 1677 C CA . TYR B 1 66 ? 19.453 -18.891 -8.328 1 96.88 66 TYR B CA 1
ATOM 1678 C C . TYR B 1 66 ? 20.078 -17.516 -8.094 1 96.88 66 TYR B C 1
ATOM 1680 O O . TYR B 1 66 ? 20.312 -17.125 -6.949 1 96.88 66 TYR B O 1
ATOM 1688 N N . ARG B 1 67 ? 20.375 -16.844 -9.211 1 97.62 67 ARG B N 1
ATOM 1689 C CA . ARG B 1 67 ? 20.953 -15.516 -9.062 1 97.62 67 ARG B CA 1
ATOM 1690 C C . ARG B 1 67 ? 19.969 -14.586 -8.352 1 97.62 67 ARG B C 1
ATOM 1692 O O . ARG B 1 67 ? 18.766 -14.672 -8.555 1 97.62 67 ARG B O 1
ATOM 1699 N N . LYS B 1 68 ? 20.484 -13.734 -7.605 1 97.56 68 LYS B N 1
ATOM 1700 C CA . LYS B 1 68 ? 19.656 -12.781 -6.859 1 97.56 68 LYS B CA 1
ATOM 1701 C C . LYS B 1 68 ? 19.031 -11.758 -7.793 1 97.56 68 LYS B C 1
ATOM 1703 O O . LYS B 1 68 ? 19.719 -11.148 -8.617 1 97.56 68 LYS B O 1
ATOM 1708 N N . PRO B 1 69 ? 17.703 -11.641 -7.684 1 98.19 69 PRO B N 1
ATOM 1709 C CA . PRO B 1 69 ? 17.078 -10.617 -8.516 1 98.19 69 PRO B CA 1
ATOM 1710 C C . PRO B 1 69 ? 17.516 -9.203 -8.148 1 98.19 69 PRO B C 1
ATOM 1712 O O . PRO B 1 69 ? 17.75 -8.914 -6.973 1 98.19 69 PRO B O 1
ATOM 1715 N N . GLU B 1 70 ? 17.547 -8.328 -9.102 1 97.06 70 GLU B N 1
ATOM 1716 C CA . GLU B 1 70 ? 17.984 -6.949 -8.898 1 97.06 70 GLU B CA 1
ATOM 1717 C C . GLU B 1 70 ? 16.828 -6.074 -8.414 1 97.06 70 GLU B C 1
ATOM 1719 O O . GLU B 1 70 ? 17.047 -5.062 -7.746 1 97.06 70 GLU B O 1
ATOM 1724 N N . ASN B 1 71 ? 15.617 -6.367 -8.82 1 96.31 71 ASN B N 1
ATOM 1725 C CA . ASN B 1 71 ? 14.391 -5.672 -8.445 1 96.31 71 ASN B CA 1
ATOM 1726 C C . ASN B 1 71 ? 13.172 -6.574 -8.594 1 96.31 71 ASN B C 1
ATOM 1728 O O . ASN B 1 71 ? 13.305 -7.758 -8.914 1 96.31 71 ASN B O 1
ATOM 1732 N N . ASN B 1 72 ? 12.094 -6.039 -8.367 1 95.5 72 ASN B N 1
ATOM 1733 C CA . ASN B 1 72 ? 10.859 -6.824 -8.352 1 95.5 72 ASN B CA 1
ATOM 1734 C C . ASN B 1 72 ? 10.586 -7.453 -9.711 1 95.5 72 ASN B C 1
ATOM 1736 O O . ASN B 1 72 ? 10.211 -8.625 -9.789 1 95.5 72 ASN B O 1
ATOM 1740 N N . ARG B 1 73 ? 10.766 -6.73 -10.727 1 96.31 73 ARG B N 1
ATOM 1741 C CA . ARG B 1 73 ? 10.547 -7.266 -12.07 1 96.31 73 ARG B CA 1
ATOM 1742 C C . ARG B 1 73 ? 11.516 -8.406 -12.367 1 96.31 73 ARG B C 1
ATOM 1744 O O . ARG B 1 73 ? 11.141 -9.391 -13.008 1 96.31 73 ARG B O 1
ATOM 1751 N N . ASP B 1 74 ? 12.742 -8.281 -11.875 1 97.94 74 ASP B N 1
ATOM 1752 C CA . ASP B 1 74 ? 13.805 -9.25 -12.133 1 97.94 74 ASP B CA 1
ATOM 1753 C C . ASP B 1 74 ? 13.484 -10.602 -11.5 1 97.94 74 ASP B C 1
ATOM 1755 O O . ASP B 1 74 ? 14.055 -11.625 -11.891 1 97.94 74 ASP B O 1
ATOM 1759 N N . ILE B 1 75 ? 12.688 -10.617 -10.5 1 98.19 75 ILE B N 1
ATOM 1760 C CA . ILE B 1 75 ? 12.266 -11.867 -9.875 1 98.19 75 ILE B CA 1
ATOM 1761 C C . ILE B 1 75 ? 11.68 -12.797 -10.93 1 98.19 75 ILE B C 1
ATOM 1763 O O . ILE B 1 75 ? 12.062 -13.969 -11.008 1 98.19 75 ILE B O 1
ATOM 1767 N N . PHE B 1 76 ? 10.93 -12.227 -11.781 1 98.38 76 PHE B N 1
ATOM 1768 C CA . PHE B 1 76 ? 10.219 -13.055 -12.758 1 98.38 76 PHE B CA 1
ATOM 1769 C C . PHE B 1 76 ? 11.125 -13.398 -13.938 1 98.38 76 PHE B C 1
ATOM 1771 O O . PHE B 1 76 ? 10.961 -14.445 -14.562 1 98.38 76 PHE B O 1
ATOM 1778 N N . LEU B 1 77 ? 12.055 -12.531 -14.164 1 98.25 77 LEU B N 1
ATOM 1779 C CA . LEU B 1 77 ? 13.07 -12.859 -15.156 1 98.25 77 LEU B CA 1
ATOM 1780 C C . LEU B 1 77 ? 13.891 -14.07 -14.719 1 98.25 77 LEU B C 1
ATOM 1782 O O . LEU B 1 77 ? 14.148 -14.977 -15.516 1 98.25 77 LEU B O 1
ATOM 1786 N N . VAL B 1 78 ? 14.312 -14.078 -13.484 1 98.44 78 VAL B N 1
ATOM 1787 C CA . VAL B 1 78 ? 15.102 -15.18 -12.945 1 98.44 78 VAL B CA 1
ATOM 1788 C C . VAL B 1 78 ? 14.305 -16.469 -13.016 1 98.44 78 VAL B C 1
ATOM 1790 O O . VAL B 1 78 ? 14.828 -17.516 -13.414 1 98.44 78 VAL B O 1
ATOM 1793 N N . LEU B 1 79 ? 13.062 -16.422 -12.68 1 98.19 79 LEU B N 1
ATOM 1794 C CA . LEU B 1 79 ? 12.219 -17.609 -12.734 1 98.19 79 LEU B CA 1
ATOM 1795 C C . LEU B 1 79 ? 12.062 -18.094 -14.164 1 98.19 79 LEU B C 1
ATOM 1797 O O . LEU B 1 79 ? 12.031 -19.312 -14.414 1 98.19 79 LEU B O 1
ATOM 1801 N N . TYR B 1 80 ? 11.938 -17.125 -15.055 1 98.25 80 TYR B N 1
ATOM 1802 C CA . TYR B 1 80 ? 11.844 -17.469 -16.469 1 98.25 80 TYR B CA 1
ATOM 1803 C C . TYR B 1 80 ? 13.148 -18.078 -16.969 1 98.25 80 TYR B C 1
ATOM 1805 O O . TYR B 1 80 ? 13.133 -19.094 -17.672 1 98.25 80 TYR B O 1
ATOM 1813 N N . GLU B 1 81 ? 14.25 -17.5 -16.609 1 98.12 81 GLU B N 1
ATOM 1814 C CA . GLU B 1 81 ? 15.578 -17.984 -16.984 1 98.12 81 GLU B CA 1
ATOM 1815 C C . GLU B 1 81 ? 15.773 -19.438 -16.562 1 98.12 81 GLU B C 1
ATOM 1817 O O . GLU B 1 81 ? 16.547 -20.172 -17.188 1 98.12 81 GLU B O 1
ATOM 1822 N N . ASN B 1 82 ? 15.117 -19.875 -15.547 1 97.5 82 ASN B N 1
ATOM 1823 C CA . ASN B 1 82 ? 15.297 -21.219 -15 1 97.5 82 ASN B CA 1
ATOM 1824 C C . ASN B 1 82 ? 14.125 -22.125 -15.359 1 97.5 82 ASN B C 1
ATOM 1826 O O . ASN B 1 82 ? 13.906 -23.141 -14.703 1 97.5 82 ASN B O 1
ATOM 1830 N N . ASN B 1 83 ? 13.328 -21.703 -16.25 1 96.81 83 ASN B N 1
ATOM 1831 C CA . ASN B 1 83 ? 12.289 -22.484 -16.906 1 96.81 83 ASN B CA 1
ATOM 1832 C C . ASN B 1 83 ? 11.133 -22.781 -15.953 1 96.81 83 ASN B C 1
ATOM 1834 O O . ASN B 1 83 ? 10.477 -23.812 -16.078 1 96.81 83 ASN B O 1
ATOM 1838 N N . ILE B 1 84 ? 10.984 -21.953 -14.992 1 96.75 84 ILE B N 1
ATOM 1839 C CA . ILE B 1 84 ? 9.859 -22.109 -14.078 1 96.75 84 ILE B CA 1
ATOM 1840 C C . ILE B 1 84 ? 8.625 -21.422 -14.648 1 96.75 84 ILE B C 1
ATOM 1842 O O . ILE B 1 84 ? 7.516 -21.938 -14.562 1 96.75 84 ILE B O 1
ATOM 1846 N N . LEU B 1 85 ? 8.836 -20.25 -15.188 1 97.5 85 LEU B N 1
ATOM 1847 C CA . LEU B 1 85 ? 7.762 -19.5 -15.836 1 97.5 85 LEU B CA 1
ATOM 1848 C C . LEU B 1 85 ? 7.93 -19.516 -17.344 1 97.5 85 LEU B C 1
ATOM 1850 O O . LEU B 1 85 ? 9.055 -19.516 -17.859 1 97.5 85 LEU B O 1
ATOM 1854 N N . ASP B 1 86 ? 6.809 -19.516 -18.016 1 96.12 86 ASP B N 1
ATOM 1855 C CA . ASP B 1 86 ? 6.918 -19.266 -19.453 1 96.12 86 ASP B CA 1
ATOM 1856 C C . ASP B 1 86 ? 6.945 -17.766 -19.766 1 96.12 86 ASP B C 1
ATOM 1858 O O . ASP B 1 86 ? 6.844 -16.953 -18.844 1 96.12 86 ASP B O 1
ATOM 1862 N N . GLU B 1 87 ? 7.125 -17.406 -21.016 1 97.31 87 GLU B N 1
ATOM 1863 C CA . GLU B 1 87 ? 7.352 -16.016 -21.406 1 97.31 87 GLU B CA 1
ATOM 1864 C C . GLU B 1 87 ? 6.105 -15.164 -21.156 1 97.31 87 GLU B C 1
ATOM 1866 O O . GLU B 1 87 ? 6.207 -14.031 -20.672 1 97.31 87 GLU B O 1
ATOM 1871 N N . LYS B 1 88 ? 5 -15.703 -21.422 1 96.88 88 LYS B N 1
ATOM 1872 C CA . LYS B 1 88 ? 3.75 -14.953 -21.297 1 96.88 88 LYS B CA 1
ATOM 1873 C C . LYS B 1 88 ? 3.475 -14.586 -19.844 1 96.88 88 LYS B C 1
ATOM 1875 O O . LYS B 1 88 ? 3.201 -13.43 -19.531 1 96.88 88 LYS B O 1
ATOM 1880 N N . ILE B 1 89 ? 3.615 -15.555 -18.969 1 96.56 89 ILE B N 1
ATOM 1881 C CA . ILE B 1 89 ? 3.35 -15.328 -17.547 1 96.56 89 ILE B CA 1
ATOM 1882 C C . ILE B 1 89 ? 4.398 -14.375 -16.969 1 96.56 89 ILE B C 1
ATOM 1884 O O . ILE B 1 89 ? 4.074 -13.5 -16.172 1 96.56 89 ILE B O 1
ATOM 1888 N N . LYS B 1 90 ? 5.605 -14.555 -17.406 1 97.62 90 LYS B N 1
ATOM 1889 C CA . LYS B 1 90 ? 6.68 -13.664 -16.984 1 97.62 90 LYS B CA 1
ATOM 1890 C C . LYS B 1 90 ? 6.348 -12.211 -17.312 1 97.62 90 LYS B C 1
ATOM 1892 O O . LYS B 1 90 ? 6.465 -11.336 -16.453 1 97.62 90 LYS B O 1
ATOM 1897 N N . ILE B 1 91 ? 5.891 -11.977 -18.516 1 97.56 91 ILE B N 1
ATOM 1898 C CA . ILE B 1 91 ? 5.578 -10.625 -18.953 1 97.56 91 ILE B CA 1
ATOM 1899 C C . ILE B 1 91 ? 4.453 -10.055 -18.094 1 97.56 91 ILE B C 1
ATOM 1901 O O . ILE B 1 91 ? 4.543 -8.922 -17.625 1 97.56 91 ILE B O 1
ATOM 1905 N N . ASN B 1 92 ? 3.441 -10.828 -17.891 1 96.62 92 ASN B N 1
ATOM 1906 C CA . ASN B 1 92 ? 2.291 -10.383 -17.109 1 96.62 92 ASN B CA 1
ATOM 1907 C C . ASN B 1 92 ? 2.68 -10.062 -15.672 1 96.62 92 ASN B C 1
ATOM 1909 O O . ASN B 1 92 ? 2.244 -9.055 -15.117 1 96.62 92 ASN B O 1
ATOM 1913 N N . LEU B 1 93 ? 3.504 -10.859 -15.117 1 96.94 93 LEU B N 1
ATOM 1914 C CA . LEU B 1 93 ? 3.904 -10.664 -13.727 1 96.94 93 LEU B CA 1
ATOM 1915 C C . LEU B 1 93 ? 4.852 -9.477 -13.602 1 96.94 93 LEU B C 1
ATOM 1917 O O . LEU B 1 93 ? 4.824 -8.766 -12.594 1 96.94 93 LEU B O 1
ATOM 1921 N N . CYS B 1 94 ? 5.648 -9.25 -14.594 1 97 94 CYS B N 1
ATOM 1922 C CA . CYS B 1 94 ? 6.484 -8.055 -14.617 1 97 94 CYS B CA 1
ATOM 1923 C C . CYS B 1 94 ? 5.633 -6.793 -14.633 1 97 94 CYS B C 1
ATOM 1925 O O . CYS B 1 94 ? 5.934 -5.824 -13.938 1 97 94 CYS B O 1
ATOM 1927 N N . ASN B 1 95 ? 4.625 -6.875 -15.414 1 95.56 95 ASN B N 1
ATOM 1928 C CA . ASN B 1 95 ? 3.691 -5.75 -15.453 1 95.56 95 ASN B CA 1
ATOM 1929 C C . ASN B 1 95 ? 3.021 -5.531 -14.102 1 95.56 95 ASN B C 1
ATOM 1931 O O . ASN B 1 95 ? 2.824 -4.395 -13.68 1 95.56 95 ASN B O 1
ATOM 1935 N N . MET B 1 96 ? 2.721 -6.594 -13.445 1 94.75 96 MET B N 1
ATOM 1936 C CA . MET B 1 96 ? 2.1 -6.508 -12.125 1 94.75 96 MET B CA 1
ATOM 1937 C C . MET B 1 96 ? 3.055 -5.883 -11.109 1 94.75 96 MET B C 1
ATOM 1939 O O . MET B 1 96 ? 2.637 -5.086 -10.273 1 94.75 96 MET B O 1
ATOM 1943 N N . ALA B 1 97 ? 4.258 -6.266 -11.219 1 94.38 97 ALA B N 1
ATOM 1944 C CA . ALA B 1 97 ? 5.27 -5.688 -10.344 1 94.38 97 ALA B CA 1
ATOM 1945 C C . ALA B 1 97 ? 5.375 -4.18 -10.539 1 94.38 97 ALA B C 1
ATOM 1947 O O . ALA B 1 97 ? 5.508 -3.424 -9.578 1 94.38 97 ALA B O 1
ATOM 1948 N N . SER B 1 98 ? 5.297 -3.83 -11.789 1 93.38 98 SER B N 1
ATOM 1949 C CA . SER B 1 98 ? 5.312 -2.402 -12.086 1 93.38 98 SER B CA 1
ATOM 1950 C C . SER B 1 98 ? 4.082 -1.703 -11.523 1 93.38 98 SER B C 1
ATOM 1952 O O . SER B 1 98 ? 4.18 -0.595 -10.992 1 93.38 98 SER B O 1
ATOM 1954 N N . PHE B 1 99 ? 3.006 -2.32 -11.664 1 93.75 99 PHE B N 1
ATOM 1955 C CA . PHE B 1 99 ? 1.756 -1.751 -11.18 1 93.75 99 PHE B CA 1
ATOM 1956 C C . PHE B 1 99 ? 1.783 -1.602 -9.664 1 93.75 99 PHE B C 1
ATOM 1958 O O . PHE B 1 99 ? 1.2 -0.664 -9.109 1 93.75 99 PHE B O 1
ATOM 1965 N N . ARG B 1 100 ? 2.414 -2.516 -9.008 1 94.38 100 ARG B N 1
ATOM 1966 C CA . ARG B 1 100 ? 2.578 -2.428 -7.559 1 94.38 100 ARG B CA 1
ATOM 1967 C C . ARG B 1 100 ? 3.172 -1.081 -7.156 1 94.38 100 ARG B C 1
ATOM 1969 O O . ARG B 1 100 ? 2.76 -0.488 -6.156 1 94.38 100 ARG B O 1
ATOM 1976 N N . ASN B 1 101 ? 4.117 -0.609 -7.945 1 91.31 101 ASN B N 1
ATOM 1977 C CA . ASN B 1 101 ? 4.742 0.678 -7.66 1 91.31 101 ASN B CA 1
ATOM 1978 C C . ASN B 1 101 ? 3.73 1.818 -7.719 1 91.31 101 ASN B C 1
ATOM 1980 O O . ASN B 1 101 ? 3.791 2.75 -6.914 1 91.31 101 ASN B O 1
ATOM 1984 N N . ILE B 1 102 ? 2.861 1.675 -8.57 1 92.5 102 ILE B N 1
ATOM 1985 C CA . ILE B 1 102 ? 1.814 2.682 -8.703 1 92.5 102 ILE B CA 1
ATOM 1986 C C . ILE B 1 102 ? 0.891 2.631 -7.492 1 92.5 102 ILE B C 1
ATOM 1988 O O . ILE B 1 102 ? 0.564 3.666 -6.906 1 92.5 102 ILE B O 1
ATOM 1992 N N . LEU B 1 103 ? 0.528 1.43 -7.082 1 94.62 103 LEU B N 1
ATOM 1993 C CA . LEU B 1 103 ? -0.344 1.234 -5.93 1 94.62 103 LEU B CA 1
ATOM 1994 C C . LEU B 1 103 ? 0.287 1.811 -4.668 1 94.62 103 LEU B C 1
ATOM 1996 O O . LEU B 1 103 ? -0.406 2.4 -3.834 1 94.62 103 LEU B O 1
ATOM 2000 N N . VAL B 1 104 ? 1.568 1.71 -4.586 1 93.31 104 VAL B N 1
ATOM 2001 C CA . VAL B 1 104 ? 2.244 2.008 -3.326 1 93.31 104 VAL B CA 1
ATOM 2002 C C . VAL B 1 104 ? 2.623 3.486 -3.281 1 93.31 104 VAL B C 1
ATOM 2004 O O . VAL B 1 104 ? 2.42 4.156 -2.266 1 93.31 104 VAL B O 1
ATOM 2007 N N . HIS B 1 105 ? 3.051 4.105 -4.441 1 89.56 105 HIS B N 1
ATOM 2008 C CA . HIS B 1 105 ? 3.674 5.418 -4.352 1 89.56 105 HIS B CA 1
ATOM 2009 C C . HIS B 1 105 ? 2.953 6.434 -5.23 1 89.56 105 HIS B C 1
ATOM 2011 O O . HIS B 1 105 ? 2.938 7.629 -4.922 1 89.56 105 HIS B O 1
ATOM 2017 N N . ASP B 1 106 ? 2.477 5.98 -6.301 1 88.19 106 ASP B N 1
ATOM 2018 C CA . ASP B 1 106 ? 1.961 6.918 -7.297 1 88.19 106 ASP B CA 1
ATOM 2019 C C . ASP B 1 106 ? 0.437 6.984 -7.25 1 88.19 106 ASP B C 1
ATOM 2021 O O . ASP B 1 106 ? -0.228 6.863 -8.28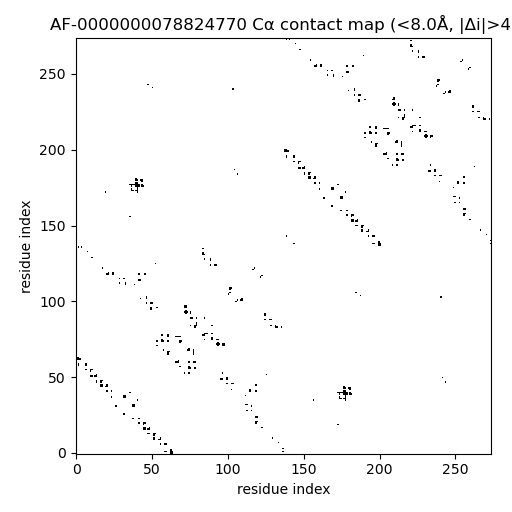1 1 88.19 106 ASP B O 1
ATOM 2025 N N . TYR B 1 107 ? -0.065 7.203 -6.051 1 83.5 107 TYR B N 1
ATOM 2026 C CA . TYR B 1 107 ? -1.498 7.141 -5.785 1 83.5 107 TYR B CA 1
ATOM 2027 C C . TYR B 1 107 ? -2.244 8.219 -6.566 1 83.5 107 TYR B C 1
ATOM 2029 O O . TYR B 1 107 ? -3.42 8.047 -6.895 1 83.5 107 TYR B O 1
ATOM 2037 N N . ILE B 1 108 ? -1.582 9.25 -6.887 1 79.81 108 ILE B N 1
ATOM 2038 C CA . ILE B 1 108 ? -2.201 10.359 -7.605 1 79.81 108 ILE B CA 1
ATOM 2039 C C . ILE B 1 108 ? -2.512 9.93 -9.039 1 79.81 108 ILE B C 1
ATOM 2041 O O . ILE B 1 108 ? -3.482 10.406 -9.641 1 79.81 108 ILE B O 1
ATOM 2045 N N . LYS B 1 109 ? -1.825 9.008 -9.438 1 81.94 109 LYS B N 1
ATOM 2046 C CA . LYS B 1 109 ? -1.96 8.555 -10.82 1 81.94 109 LYS B CA 1
ATOM 2047 C C . LYS B 1 109 ? -2.824 7.305 -10.906 1 81.94 109 LYS B C 1
ATOM 2049 O O . LYS B 1 109 ? -3.066 6.785 -12 1 81.94 109 LYS B O 1
ATOM 2054 N N . LEU B 1 110 ? -3.301 6.887 -9.812 1 90.69 110 LEU B N 1
ATOM 2055 C CA . LEU B 1 110 ? -3.998 5.602 -9.844 1 90.69 110 LEU B CA 1
ATOM 2056 C C . LEU B 1 110 ? -5.359 5.738 -10.516 1 90.69 110 LEU B C 1
ATOM 2058 O O . LEU B 1 110 ? -6.141 6.625 -10.172 1 90.69 110 LEU B O 1
ATOM 2062 N N . ASP B 1 111 ? -5.551 4.918 -11.516 1 92.19 111 ASP B N 1
ATOM 2063 C CA . ASP B 1 111 ? -6.82 4.832 -12.227 1 92.19 111 ASP B CA 1
ATOM 2064 C C . ASP B 1 111 ? -7.672 3.68 -11.703 1 92.19 111 ASP B C 1
ATOM 2066 O O . ASP B 1 111 ? -7.387 2.512 -11.977 1 92.19 111 ASP B O 1
ATOM 2070 N N . ARG B 1 112 ? -8.75 4.086 -11.102 1 92.5 112 ARG B N 1
ATOM 2071 C CA . ARG B 1 112 ? -9.602 3.094 -10.469 1 92.5 112 ARG B CA 1
ATOM 2072 C C . ARG B 1 112 ? -10.242 2.176 -11.5 1 92.5 112 ARG B C 1
ATOM 2074 O O . ARG B 1 112 ? -10.484 0.998 -11.227 1 92.5 112 ARG B O 1
ATOM 2081 N N . GLU B 1 113 ? -10.438 2.695 -12.664 1 93.81 113 GLU B N 1
ATOM 2082 C CA . GLU B 1 113 ? -11.008 1.87 -13.727 1 93.81 113 GLU B CA 1
ATOM 2083 C C . GLU B 1 113 ? -10.008 0.821 -14.203 1 93.81 113 GLU B C 1
ATOM 2085 O O . GLU B 1 113 ? -10.391 -0.296 -14.555 1 93.81 113 GLU B O 1
ATOM 2090 N N . LEU B 1 114 ? -8.828 1.264 -14.211 1 93.69 114 LEU B N 1
ATOM 2091 C CA . LEU B 1 114 ? -7.781 0.311 -14.57 1 93.69 114 LEU B CA 1
ATOM 2092 C C . LEU B 1 114 ? -7.711 -0.824 -13.547 1 93.69 114 LEU B C 1
ATOM 2094 O O . LEU B 1 114 ? -7.586 -1.992 -13.922 1 93.69 114 LEU B O 1
ATOM 2098 N N . VAL B 1 115 ? -7.848 -0.511 -12.281 1 96.31 115 VAL B N 1
ATOM 2099 C CA . VAL B 1 115 ? -7.812 -1.521 -11.234 1 96.31 115 VAL B CA 1
ATOM 2100 C C . VAL B 1 115 ? -8.992 -2.48 -11.398 1 96.31 115 VAL B C 1
ATOM 2102 O O . VAL B 1 115 ? -8.82 -3.699 -11.297 1 96.31 115 VAL B O 1
ATOM 2105 N N . TYR B 1 116 ? -10.094 -1.876 -11.711 1 96.31 116 TYR B N 1
ATOM 2106 C CA . TYR B 1 116 ? -11.281 -2.686 -11.961 1 96.31 116 TYR B CA 1
ATOM 2107 C C . TYR B 1 116 ? -11.047 -3.672 -13.102 1 96.31 116 TYR B C 1
ATOM 2109 O O . TYR B 1 116 ? -11.414 -4.844 -13 1 96.31 116 TYR B O 1
ATOM 2117 N N . GLY B 1 117 ? -10.438 -3.193 -14.133 1 95.62 117 GLY B N 1
ATOM 2118 C CA . GLY B 1 117 ? -10.102 -4.062 -15.25 1 95.62 117 GLY B CA 1
ATOM 2119 C C . GLY B 1 117 ? -9.156 -5.188 -14.859 1 95.62 117 GLY B C 1
ATOM 2120 O O . GLY B 1 117 ? -9.344 -6.328 -15.289 1 95.62 117 GLY B O 1
ATOM 2121 N N . ILE B 1 118 ? -8.203 -4.895 -14.062 1 94.88 118 ILE B N 1
ATOM 2122 C CA . ILE B 1 118 ? -7.227 -5.887 -13.625 1 94.88 118 ILE B CA 1
ATOM 2123 C C . ILE B 1 118 ? -7.93 -6.98 -12.82 1 94.88 118 ILE B C 1
ATOM 2125 O O . ILE B 1 118 ? -7.688 -8.172 -13.039 1 94.88 118 ILE B O 1
ATOM 2129 N N . ILE B 1 119 ? -8.82 -6.602 -11.93 1 95.38 119 ILE B N 1
ATOM 2130 C CA . ILE B 1 119 ? -9.547 -7.535 -11.078 1 95.38 119 ILE B CA 1
ATOM 2131 C C . ILE B 1 119 ? -10.406 -8.461 -11.93 1 95.38 119 ILE B C 1
ATOM 2133 O O . ILE B 1 119 ? -10.523 -9.656 -11.641 1 95.38 119 ILE B O 1
ATOM 2137 N N . ASN B 1 120 ? -10.883 -7.949 -12.977 1 94.5 120 ASN B N 1
ATOM 2138 C CA . ASN B 1 120 ? -11.836 -8.711 -13.781 1 94.5 120 ASN B CA 1
ATOM 2139 C C . ASN B 1 120 ? -11.125 -9.57 -14.828 1 94.5 120 ASN B C 1
ATOM 2141 O O . ASN B 1 120 ? -11.641 -10.617 -15.227 1 94.5 120 ASN B O 1
ATOM 2145 N N . ASN B 1 121 ? -9.891 -9.141 -15.125 1 92.62 121 ASN B N 1
ATOM 2146 C CA . ASN B 1 121 ? -9.32 -9.797 -16.297 1 92.62 121 ASN B CA 1
ATOM 2147 C C . ASN B 1 121 ? -7.984 -10.461 -15.984 1 92.62 121 ASN B C 1
ATOM 2149 O O . ASN B 1 121 ? -7.543 -11.352 -16.719 1 92.62 121 ASN B O 1
ATOM 2153 N N . ASP B 1 122 ? -7.344 -10.023 -14.969 1 93 122 ASP B N 1
ATOM 2154 C CA . ASP B 1 122 ? -5.938 -10.391 -14.852 1 93 122 ASP B CA 1
ATOM 2155 C C . ASP B 1 122 ? -5.703 -11.281 -13.633 1 93 122 ASP B C 1
ATOM 2157 O O . ASP B 1 122 ? -4.586 -11.75 -13.398 1 93 122 ASP B O 1
ATOM 2161 N N . LEU B 1 123 ? -6.727 -11.562 -12.805 1 95.06 123 LEU B N 1
ATOM 2162 C CA . LEU B 1 123 ? -6.547 -12.398 -11.633 1 95.06 123 LEU B CA 1
ATOM 2163 C C . LEU B 1 123 ? -6.137 -13.812 -12.031 1 95.06 123 LEU B C 1
ATOM 2165 O O . LEU B 1 123 ? -5.492 -14.523 -11.25 1 95.06 123 LEU B O 1
ATOM 2169 N N . LYS B 1 124 ? -6.477 -14.219 -13.234 1 94.75 124 LYS B N 1
ATOM 2170 C CA . LYS B 1 124 ? -6.125 -15.539 -13.734 1 94.75 124 LYS B CA 1
ATOM 2171 C C . LYS B 1 124 ? -4.613 -15.711 -13.812 1 94.75 124 LYS B C 1
ATOM 2173 O O . LYS B 1 124 ? -4.102 -16.828 -13.648 1 94.75 124 LYS B O 1
ATOM 2178 N N . ASP B 1 125 ? -3.881 -14.656 -14.07 1 95.44 125 ASP B N 1
ATOM 2179 C CA . ASP B 1 125 ? -2.422 -14.711 -14.117 1 95.44 125 ASP B CA 1
ATOM 2180 C C . ASP B 1 125 ? -1.844 -15.094 -12.758 1 95.44 125 ASP B C 1
ATOM 2182 O O . ASP B 1 125 ? -0.856 -15.828 -12.68 1 95.44 125 ASP B O 1
ATOM 2186 N N . ILE B 1 126 ? -2.504 -14.625 -11.703 1 96.56 126 ILE B N 1
ATOM 2187 C CA . ILE B 1 126 ? -2.074 -14.945 -10.344 1 96.56 126 ILE B CA 1
ATOM 2188 C C . ILE B 1 126 ? -2.328 -16.422 -10.055 1 96.56 126 ILE B C 1
ATOM 2190 O O . ILE B 1 126 ? -1.461 -17.109 -9.516 1 96.56 126 ILE B O 1
ATOM 2194 N N . GLU B 1 127 ? -3.428 -16.797 -10.477 1 95.75 127 GLU B N 1
ATOM 2195 C CA . GLU B 1 127 ? -3.789 -18.188 -10.258 1 95.75 127 GLU B CA 1
ATOM 2196 C C . GLU B 1 127 ? -2.852 -19.125 -11.016 1 95.75 127 GLU B C 1
ATOM 2198 O O . GLU B 1 127 ? -2.457 -20.172 -10.492 1 95.75 127 GLU B O 1
ATOM 2203 N N . GLU B 1 128 ? -2.533 -18.75 -12.172 1 96.31 128 GLU B N 1
ATOM 2204 C CA . GLU B 1 128 ? -1.598 -19.547 -12.961 1 96.31 128 GLU B CA 1
ATOM 2205 C C . GLU B 1 128 ? -0.22 -19.594 -12.305 1 96.31 128 GLU B C 1
ATOM 2207 O O . GLU B 1 128 ? 0.417 -20.641 -12.25 1 96.31 128 GLU B O 1
ATOM 2212 N N . PHE B 1 129 ? 0.214 -18.453 -11.844 1 97.5 129 PHE B N 1
ATOM 2213 C CA . PHE B 1 129 ? 1.48 -18.391 -11.117 1 97.5 129 PHE B CA 1
ATOM 2214 C C . PHE B 1 129 ? 1.479 -19.359 -9.938 1 97.5 129 PHE B C 1
ATOM 2216 O O . PHE B 1 129 ? 2.439 -20.109 -9.742 1 97.5 129 PHE B O 1
ATOM 2223 N N . VAL B 1 130 ? 0.415 -19.328 -9.203 1 96 130 VAL B N 1
ATOM 2224 C CA . VAL B 1 130 ? 0.295 -20.188 -8.031 1 96 130 VAL B CA 1
ATOM 2225 C C . VAL B 1 130 ? 0.388 -21.656 -8.445 1 96 130 VAL B C 1
ATOM 2227 O O . VAL B 1 130 ? 1.1 -22.438 -7.816 1 96 130 VAL B O 1
ATOM 2230 N N . LYS B 1 131 ? -0.283 -21.984 -9.484 1 95.81 131 LYS B N 1
ATOM 2231 C CA . LYS B 1 131 ? -0.262 -23.359 -9.984 1 95.81 131 LYS B CA 1
ATOM 2232 C C . LYS B 1 131 ? 1.154 -23.781 -10.359 1 95.81 131 LYS B C 1
ATOM 2234 O O . LYS B 1 131 ? 1.597 -24.875 -9.992 1 95.81 131 LYS B O 1
ATOM 2239 N N . ILE B 1 132 ? 1.823 -23 -10.992 1 95.88 132 ILE B N 1
ATOM 2240 C CA . ILE B 1 132 ? 3.182 -23.266 -11.445 1 95.88 132 ILE B CA 1
ATOM 2241 C C . ILE B 1 132 ? 4.098 -23.469 -10.242 1 95.88 132 ILE B C 1
ATOM 2243 O O . ILE B 1 132 ? 4.867 -24.438 -10.195 1 95.88 132 ILE B O 1
ATOM 2247 N N . ILE B 1 133 ? 3.994 -22.609 -9.289 1 94.56 133 ILE B N 1
ATOM 2248 C CA . ILE B 1 133 ? 4.879 -22.641 -8.125 1 94.56 133 ILE B CA 1
ATOM 2249 C C . ILE B 1 133 ? 4.605 -23.891 -7.301 1 94.56 133 ILE B C 1
ATOM 2251 O O . ILE B 1 133 ? 5.539 -24.547 -6.828 1 94.56 133 ILE B O 1
ATOM 2255 N N . ILE B 1 134 ? 3.338 -24.188 -7.18 1 91.81 134 ILE B N 1
ATOM 2256 C CA . ILE B 1 134 ? 2.967 -25.359 -6.398 1 91.81 134 ILE B CA 1
ATOM 2257 C C . ILE B 1 134 ? 3.496 -26.625 -7.078 1 91.81 134 ILE B C 1
ATOM 2259 O O . ILE B 1 134 ? 3.961 -27.547 -6.41 1 91.81 134 ILE B O 1
ATOM 2263 N N . GLU B 1 135 ? 3.43 -26.641 -8.359 1 91.31 135 GLU B N 1
ATOM 2264 C CA . GLU B 1 135 ? 3.932 -27.781 -9.117 1 91.31 135 GLU B CA 1
ATOM 2265 C C . GLU B 1 135 ? 5.453 -27.875 -9.039 1 91.31 135 GLU B C 1
ATOM 2267 O O . GLU B 1 135 ? 6.02 -28.969 -9.086 1 91.31 135 GLU B O 1
ATOM 2272 N N . TYR B 1 136 ? 5.969 -26.781 -8.938 1 87.88 136 TYR B N 1
ATOM 2273 C CA . TYR B 1 136 ? 7.426 -26.703 -8.961 1 87.88 136 TYR B CA 1
ATOM 2274 C C . TYR B 1 136 ? 8.008 -27.109 -7.605 1 87.88 136 TYR B C 1
ATOM 2276 O O . TYR B 1 136 ? 9.086 -27.703 -7.535 1 87.88 136 TYR B O 1
ATOM 2284 N N . VAL B 1 137 ? 7.383 -26.703 -6.574 1 82.62 137 VAL B N 1
ATOM 2285 C CA . VAL B 1 137 ? 7.934 -26.953 -5.246 1 82.62 137 VAL B CA 1
ATOM 2286 C C . VAL B 1 137 ? 7.449 -28.297 -4.723 1 82.62 137 VAL B C 1
ATOM 2288 O O . VAL B 1 137 ? 6.289 -28.672 -4.926 1 82.62 137 VAL B O 1
#

Secondary structure (DSSP, 8-state):
---HHHHHHHHHHHHHHHHHHHHHTTS-HHHHHH-HHHHHHHHHHHHHHHHHHHHHHHHHHHHHTPPPPSSHHHHHHHHHHTTSS-HHHHHHHHHHHHHHHHHHH-GGG--HHHHHHHHHHTHHHHHHHHHHHHHH-/---HHHHHHHHHHHHHHHHHHHHHTTS-HHHHHH-HHHHHHHHHHHHHHHHHHHHHHHHHHHHHTPPPPSSHHHHHHHHHHTTSS-HHHHHHHHHHHHHHHHHHH-GGG--HHHHHHHHHHTHHHHHHHHHHHHHH-

Organism: Clostridium kluyveri (strain ATCC 8527 / DSM 555 / NBRC 12016 / NCIMB 10680 / K1) (NCBI:txid431943)

pLDDT: mean 94.37, std 6.02, range [51.06, 98.44]

Solvent-accessible surface area (backbone atoms only — not comparable to full-atom values): 14724 Å² total; per-residue (Å²): 111,65,61,54,66,59,48,48,52,45,48,52,51,32,51,52,33,49,52,53,45,54,60,54,59,74,49,51,71,69,58,34,75,71,31,63,47,53,43,26,16,45,53,32,35,50,46,52,33,52,52,38,50,52,50,45,45,48,50,53,35,58,41,70,64,50,78,80,57,88,47,72,46,36,39,39,49,52,37,31,75,69,67,66,38,55,70,68,58,28,53,53,51,30,50,46,44,54,48,42,51,35,70,74,69,38,58,89,71,60,50,70,66,57,52,52,49,40,61,71,66,46,52,61,59,55,53,49,50,51,53,46,50,56,70,69,96,113,63,60,55,66,59,47,48,52,44,48,52,52,33,50,52,33,50,51,53,45,55,59,54,60,76,48,50,72,68,57,35,74,72,32,63,46,52,45,27,15,46,54,32,36,51,47,52,33,51,51,36,52,52,49,44,46,48,48,52,36,58,40,70,64,49,78,80,56,87,47,74,46,36,38,38,50,50,37,31,77,68,67,65,39,54,71,67,58,29,52,53,51,30,50,48,45,55,48,44,50,34,70,74,69,37,57,88,71,60,51,68,65,57,52,51,48,40,62,73,67,46,5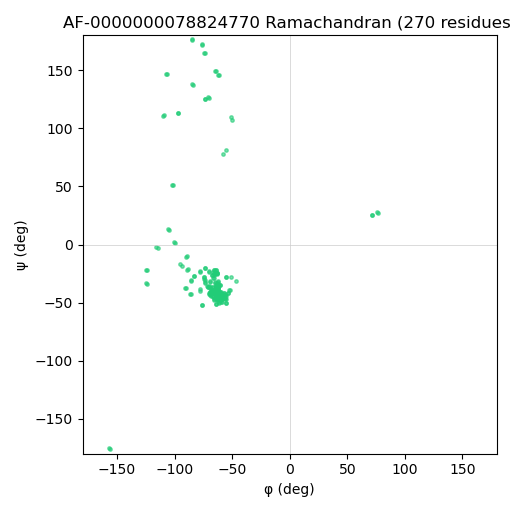3,60,60,54,53,48,50,50,52,46,51,56,69,70,97

Sequence (274 aa):
MVKREIVISRVNQLNEYVNILKTIKKYDKETYIKDPLIYGAAERFLHLSIECILDIGNHVISDMGYRKPENNRDIFLVLYENNILDEKIKINLCNMASFRNILVHDYIKLDRELVYGIINNDLKDIEEFVKIIIEYVMVKREIVISRVNQLNEYVNILKTIKKYDKETYIKDPLIYGAAERFLHLSIECILDIGNHVISDMGYRKPENNRDIFLVLYENNILDEKIKINLCNMASFRNILVHDYIKLDRELVYGIINNDLKDIEEFVKIIIEYV